Protein AF-A0A9D5D286-F1 (afdb_monomer)

pLDDT: mean 79.53, std 20.29, range [26.75, 98.31]

Mean predicted aligned error: 9.43 Å

InterPro domains:
  IPR019368 Small ribosomal subunit protein mS29 [PF10236] (71-222)
  IPR019368 Small ribosomal subunit protein mS29 [PTHR12810] (35-222)

Nearest PDB structures (foldseek):
  6xyw-assembly1_Bw  TM=7.137E-01  e=2.191E-10  Arabidopsis thaliana
  8apo-assembly1_Bw  TM=8.135E-01  e=1.092E-07  Polytomella magna
  7aor-assembly1_r  TM=7.726E-01  e=5.458E-06  Trypanosoma cruzi strain CL Brener
  6ywy-assembly1_XX  TM=7.607E-01  e=6.473E-05  Neurospora crassa
  9fi8-assembly1_HA  TM=6.123E-01  e=3.843E-03  Toxoplasma gondii

Sequence (223 aa):
MVHFVGRFMDFRLRQMLQRWREKGGGAIGLDGGSLEEWKAMLPEGLPVGMMEFEETQMRQPSLGYAGLKVQKQIVLDGPVSCGKSIALAMLVHWARSEGWLVFYVPKGREWTHGGFFYRNPHNNLWDTPVQAAKILQDFLKFNESPLQQLPCQIFEPIPLGEGAGVGMMKGVDSMAMPEGSTLFDLIQTGISYTHASVGVVVQLRKELSLVKDVPVLFAIDQA

Foldseek 3Di:
DKWKAWDPCDPVVCVVVVVCVVVVVCPPVPVVPPVVLLCLLQVLDAAPCPVVDSVPDDDDDDDDDDDDDDDRTDDDDDDPPSCSLVVLSVVSSVLLVVVAQEQAASAQVVVVDDADWDQDPPPRDIDGLVVLLSSLVSSCSRCVVVQQVAWQPDFPWQAFAQAGVHGDDPPDGTHTDDPRDTLNNLSVCLNVDSRRSRSSSVSSVVRLVVDDPHIYIYTHPPD

Secondary structure (DSSP, 8-state):
------S-HHHHHHHHHHHHHHTTTT-SS-SS--HHHHHHH-TT-PPTTHHHHHHH--PPP----SS----S------STTSSHHHHHHHHHHHHHHTT-EEEEETTGGGGTSSS--EE-TTTS-EE-HHHHHHHHHHHHHHHHHHHTT-B----SPEEP-EETTTEEPTT--EEPPPTT-BHHHHHHHHHH-GGGHHHHHHHHHHHHHH--SS-EEEEETT-

Organism: NCBI:txid325984

Radius of gyration: 18.93 Å; Cα contacts (8 Å, |Δi|>4): 318; chains: 1; bounding box: 40×48×47 Å

Structure (mmCIF, N/CA/C/O backbone):
data_AF-A0A9D5D286-F1
#
_entry.id   AF-A0A9D5D286-F1
#
loop_
_atom_site.group_PDB
_atom_site.id
_atom_site.type_symbol
_atom_site.label_atom_id
_atom_site.label_alt_id
_atom_site.label_comp_id
_atom_site.label_asym_id
_atom_site.label_entity_id
_atom_site.label_seq_id
_atom_site.pdbx_PDB_ins_code
_atom_site.Cartn_x
_atom_site.Cartn_y
_atom_site.Cartn_z
_atom_site.occupancy
_atom_site.B_iso_or_equiv
_atom_site.auth_seq_id
_atom_site.auth_comp_id
_atom_site.auth_asym_id
_atom_site.auth_atom_id
_atom_site.pdbx_PDB_model_num
ATOM 1 N N . MET A 1 1 ? 16.153 0.903 -3.900 1.00 27.48 1 MET A N 1
ATOM 2 C CA . MET A 1 1 ? 16.164 0.356 -2.530 1.00 27.48 1 MET A CA 1
ATOM 3 C C . MET A 1 1 ? 14.785 -0.206 -2.177 1.00 27.48 1 MET A C 1
ATOM 5 O O . MET A 1 1 ? 14.057 0.354 -1.385 1.00 27.48 1 MET A O 1
ATOM 9 N N . VAL A 1 2 ? 14.395 -1.341 -2.760 1.00 26.75 2 VAL A N 1
ATOM 10 C CA . VAL A 1 2 ? 13.062 -1.947 -2.546 1.00 26.75 2 VAL A CA 1
ATOM 11 C C . VAL A 1 2 ? 12.986 -2.673 -1.195 1.00 26.75 2 VAL A C 1
ATOM 13 O O . VAL A 1 2 ? 13.891 -3.440 -0.880 1.00 26.75 2 VAL A O 1
ATOM 16 N N . HIS A 1 3 ? 11.910 -2.490 -0.418 1.00 27.59 3 HIS A N 1
ATOM 17 C CA . HIS A 1 3 ? 11.667 -3.210 0.843 1.00 27.59 3 HIS A CA 1
ATOM 18 C C . HIS A 1 3 ? 10.556 -4.268 0.699 1.00 27.59 3 HIS A C 1
ATOM 20 O O . HIS A 1 3 ? 9.459 -3.952 0.250 1.00 27.59 3 HIS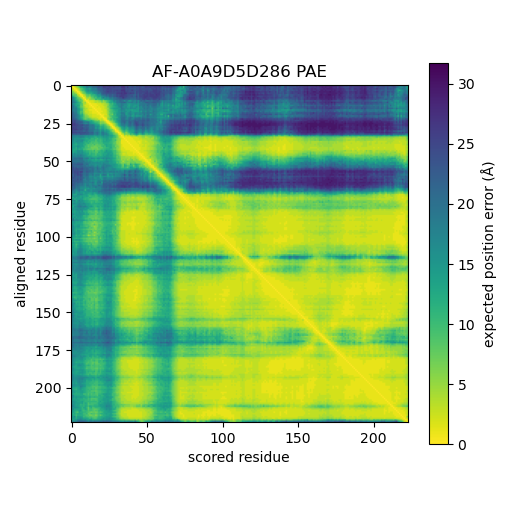 A O 1
ATOM 26 N N . PHE A 1 4 ? 10.818 -5.500 1.152 1.00 39.00 4 PHE A N 1
ATOM 27 C CA . PHE A 1 4 ? 9.841 -6.597 1.256 1.00 39.00 4 PHE A CA 1
ATOM 28 C C . PHE A 1 4 ? 9.561 -6.912 2.735 1.00 39.00 4 PHE A C 1
ATOM 30 O O . PHE A 1 4 ? 10.482 -6.923 3.545 1.00 39.00 4 PHE A O 1
ATOM 37 N N . VAL A 1 5 ? 8.323 -7.219 3.124 1.00 31.62 5 VAL A N 1
ATOM 38 C CA . VAL A 1 5 ? 8.029 -7.815 4.442 1.00 31.62 5 VAL A CA 1
ATOM 39 C C . VAL A 1 5 ? 7.000 -8.926 4.256 1.00 31.62 5 VAL A C 1
ATOM 41 O O . VAL A 1 5 ? 5.837 -8.645 4.006 1.00 31.62 5 VAL A O 1
ATOM 44 N N . GLY A 1 6 ? 7.415 -10.188 4.402 1.00 34.06 6 GLY A N 1
ATOM 45 C CA . GLY A 1 6 ? 6.506 -11.340 4.369 1.00 34.06 6 GLY A CA 1
ATOM 46 C C . GLY A 1 6 ? 7.148 -12.609 4.939 1.00 34.06 6 GLY A C 1
ATOM 47 O O . GLY A 1 6 ? 8.308 -12.913 4.668 1.00 34.06 6 GLY A O 1
ATOM 48 N N . ARG A 1 7 ? 6.422 -13.355 5.784 1.00 38.81 7 ARG A N 1
ATOM 49 C CA . ARG A 1 7 ? 6.948 -14.495 6.573 1.00 38.81 7 ARG A CA 1
ATOM 50 C C . ARG A 1 7 ? 6.846 -15.864 5.860 1.00 38.81 7 ARG A C 1
ATOM 52 O O . ARG A 1 7 ? 7.107 -16.875 6.496 1.00 38.81 7 ARG A O 1
ATOM 59 N N . PHE A 1 8 ? 6.511 -15.905 4.567 1.00 37.69 8 PHE A N 1
ATOM 60 C CA . PHE A 1 8 ? 6.109 -17.137 3.855 1.00 37.69 8 PHE A CA 1
ATOM 61 C C . PHE A 1 8 ? 6.753 -17.341 2.464 1.00 37.69 8 PHE A C 1
ATOM 63 O O . PHE A 1 8 ? 6.266 -18.131 1.660 1.00 37.69 8 PHE A O 1
ATOM 70 N N . MET A 1 9 ? 7.855 -16.649 2.155 1.00 45.81 9 MET A N 1
ATOM 71 C CA . MET A 1 9 ? 8.374 -16.565 0.778 1.00 45.81 9 MET A CA 1
ATOM 72 C C . MET A 1 9 ? 9.152 -17.793 0.265 1.00 45.81 9 MET A C 1
ATOM 74 O O . MET A 1 9 ? 9.258 -17.945 -0.943 1.00 45.81 9 MET A O 1
ATOM 78 N N . ASP A 1 10 ? 9.676 -18.697 1.101 1.00 47.22 10 ASP A N 1
ATOM 79 C CA . ASP A 1 10 ? 10.695 -19.657 0.622 1.00 47.22 10 ASP A CA 1
ATOM 80 C C . ASP A 1 10 ? 10.150 -20.785 -0.277 1.00 47.22 10 ASP A C 1
ATOM 82 O O . ASP A 1 10 ? 10.668 -21.010 -1.368 1.00 47.22 10 ASP A O 1
ATOM 86 N N . PHE A 1 11 ? 9.081 -21.478 0.122 1.00 45.50 11 PHE A N 1
ATOM 87 C CA . PHE A 1 11 ? 8.581 -22.611 -0.666 1.00 45.50 11 PHE A CA 1
ATOM 88 C C . PHE A 1 11 ? 7.936 -22.160 -1.981 1.00 45.50 11 PHE A C 1
ATOM 90 O O . PHE A 1 11 ? 8.223 -22.715 -3.040 1.00 45.50 11 PHE A O 1
ATOM 97 N N . ARG A 1 12 ? 7.100 -21.117 -1.934 1.00 53.06 12 ARG A N 1
ATOM 98 C CA . ARG A 1 12 ? 6.346 -20.673 -3.112 1.00 53.06 12 ARG A CA 1
ATOM 99 C C . ARG A 1 12 ? 7.185 -19.858 -4.096 1.00 53.06 12 ARG A C 1
ATOM 101 O O . ARG A 1 12 ? 6.990 -20.028 -5.290 1.00 53.06 12 ARG A O 1
ATOM 108 N N . LEU A 1 13 ? 8.168 -19.068 -3.642 1.00 52.03 13 LEU A N 1
ATOM 109 C CA . LEU A 1 13 ? 9.100 -18.386 -4.553 1.00 52.03 13 LEU A CA 1
ATOM 110 C C . LEU A 1 13 ? 10.022 -19.394 -5.252 1.00 52.03 13 LEU A C 1
ATOM 112 O O . LEU A 1 13 ? 10.264 -19.278 -6.449 1.00 52.03 13 LEU A O 1
ATOM 116 N N . ARG A 1 14 ? 10.488 -20.434 -4.543 1.00 52.25 14 ARG A N 1
ATOM 117 C CA . ARG A 1 14 ? 11.217 -21.541 -5.182 1.00 52.25 14 ARG A CA 1
ATOM 118 C C . ARG A 1 14 ? 10.346 -22.295 -6.170 1.00 52.25 14 ARG A C 1
ATOM 120 O O . ARG A 1 14 ? 10.818 -22.549 -7.267 1.00 52.25 14 ARG A O 1
ATOM 127 N N . GLN A 1 15 ? 9.090 -22.592 -5.831 1.00 53.41 15 GLN A N 1
ATOM 128 C CA . GLN A 1 15 ? 8.152 -23.178 -6.790 1.00 53.41 15 GLN A CA 1
ATOM 129 C C . GLN A 1 15 ? 7.899 -22.260 -7.987 1.00 53.41 15 GLN A C 1
ATOM 131 O O . GLN A 1 15 ? 7.844 -22.764 -9.097 1.00 53.41 15 GLN A O 1
ATOM 136 N N . MET A 1 16 ? 7.796 -20.941 -7.804 1.00 59.78 16 MET A N 1
ATOM 137 C CA . MET A 1 16 ? 7.683 -19.979 -8.905 1.00 59.78 16 MET A CA 1
ATOM 138 C C . MET A 1 16 ? 8.889 -20.079 -9.838 1.00 59.78 16 MET A C 1
ATOM 140 O O . MET A 1 16 ? 8.728 -20.287 -11.034 1.00 59.78 16 MET A O 1
ATOM 144 N N . LEU A 1 17 ? 10.101 -19.979 -9.291 1.00 52.25 17 LEU A N 1
ATOM 145 C CA . LEU A 1 17 ? 11.351 -19.997 -10.057 1.00 52.25 17 LEU A CA 1
ATOM 146 C C . LEU A 1 17 ? 11.620 -21.360 -10.698 1.00 52.25 17 LEU A C 1
ATOM 148 O O . LEU A 1 17 ? 12.150 -21.436 -11.804 1.00 52.25 17 LEU A O 1
ATOM 152 N N . GLN A 1 18 ? 11.246 -22.436 -10.009 1.00 51.16 18 GLN A N 1
ATOM 153 C CA . GLN A 1 18 ? 11.359 -23.802 -10.495 1.00 51.16 18 GLN A CA 1
ATOM 154 C C . GLN A 1 18 ? 10.326 -24.079 -11.591 1.00 51.16 18 GLN A C 1
ATOM 156 O O . GLN A 1 18 ? 10.719 -24.548 -12.649 1.00 51.16 18 GLN A O 1
ATOM 161 N N . ARG A 1 19 ? 9.057 -23.677 -11.423 1.00 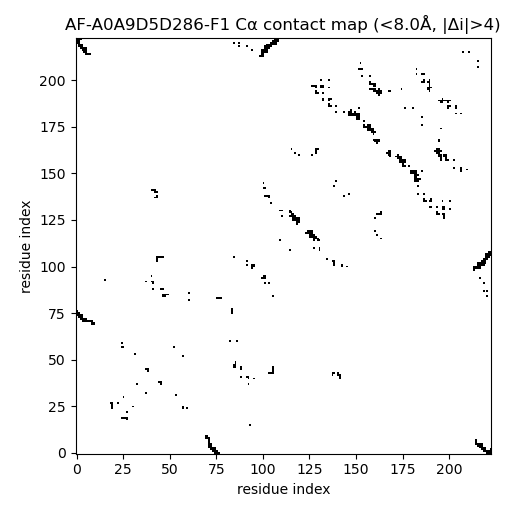53.06 19 ARG A N 1
ATOM 162 C CA . ARG A 1 19 ? 8.031 -23.722 -12.483 1.00 53.06 19 ARG A CA 1
ATOM 163 C C . ARG A 1 19 ? 8.415 -22.842 -13.675 1.00 53.06 19 ARG A C 1
ATOM 165 O O . ARG A 1 19 ? 8.185 -23.230 -14.815 1.00 53.06 19 ARG A O 1
ATOM 172 N N . TRP A 1 20 ? 9.029 -21.685 -13.432 1.00 48.44 20 TRP A N 1
ATOM 173 C CA . TRP A 1 20 ? 9.550 -20.803 -14.479 1.00 48.44 20 TRP A CA 1
ATOM 174 C C . TRP A 1 20 ? 10.706 -21.453 -15.257 1.00 48.44 20 TRP A C 1
ATOM 176 O O . TRP A 1 20 ? 10.737 -21.379 -16.485 1.00 48.44 20 TRP A O 1
ATOM 186 N N . ARG A 1 21 ? 11.605 -22.168 -14.564 1.00 44.56 21 ARG A N 1
ATOM 187 C CA . ARG A 1 21 ? 12.703 -22.947 -15.162 1.00 44.56 21 ARG A CA 1
ATOM 188 C C . ARG A 1 21 ? 12.212 -24.191 -15.916 1.00 44.56 21 ARG A C 1
ATOM 190 O O . ARG A 1 21 ? 12.661 -24.431 -17.031 1.00 44.56 21 ARG A O 1
ATOM 197 N N . GLU A 1 22 ? 11.311 -24.974 -15.325 1.00 45.50 22 GLU A N 1
ATOM 198 C CA . GLU A 1 22 ? 10.778 -26.231 -15.883 1.00 45.50 22 GLU A CA 1
ATOM 199 C C . GLU A 1 22 ? 9.973 -25.996 -17.163 1.00 45.50 22 GLU A C 1
ATOM 201 O O . GLU A 1 22 ? 9.973 -26.832 -18.062 1.00 45.50 22 GLU A O 1
ATOM 206 N N . LYS A 1 23 ? 9.345 -24.825 -17.284 1.00 45.69 23 LYS A N 1
ATOM 207 C CA . LYS A 1 23 ? 8.571 -24.429 -18.461 1.00 45.69 23 LYS A CA 1
ATOM 208 C C . LYS A 1 23 ? 9.371 -23.592 -19.473 1.00 45.69 23 LYS A C 1
ATOM 210 O O . LYS A 1 23 ? 8.795 -22.838 -20.256 1.00 45.69 23 LYS A O 1
ATOM 215 N N . GLY A 1 24 ? 10.704 -23.700 -19.442 1.00 37.28 24 GLY A N 1
ATOM 216 C CA . GLY A 1 24 ? 11.612 -23.108 -20.432 1.00 37.28 24 GLY A CA 1
ATOM 217 C C . GLY A 1 24 ? 11.622 -21.577 -20.472 1.00 37.28 24 GLY A C 1
ATOM 218 O O . GLY A 1 24 ? 11.967 -21.004 -21.500 1.00 37.28 24 GLY A O 1
ATOM 219 N N . GLY A 1 25 ? 11.197 -20.898 -19.400 1.00 46.56 25 GLY A N 1
ATOM 220 C CA . GLY A 1 25 ? 11.020 -19.441 -19.379 1.00 46.56 25 GLY A CA 1
ATOM 221 C C . GLY A 1 25 ? 9.887 -18.914 -20.274 1.00 46.56 25 GLY A C 1
ATOM 222 O O . GLY A 1 25 ? 9.585 -17.728 -20.203 1.00 46.56 25 GLY A O 1
ATOM 223 N N . GLY A 1 26 ? 9.246 -19.778 -21.069 1.00 36.66 26 GLY A N 1
ATOM 224 C CA . GLY A 1 26 ? 8.217 -19.412 -22.042 1.00 36.66 26 GLY A CA 1
ATOM 225 C C . GLY A 1 26 ? 6.787 -19.736 -21.622 1.00 36.66 26 GLY A C 1
ATOM 226 O O . GLY A 1 26 ? 5.872 -19.340 -22.325 1.00 36.66 26 GLY A O 1
ATOM 227 N N . ALA A 1 27 ? 6.557 -20.446 -20.512 1.00 36.25 27 ALA A N 1
ATOM 228 C CA . ALA A 1 27 ? 5.205 -20.925 -20.233 1.00 36.25 27 ALA A CA 1
ATOM 229 C C . ALA A 1 27 ? 4.810 -20.959 -18.754 1.00 36.25 27 ALA A C 1
ATOM 231 O O . ALA A 1 27 ? 4.167 -21.910 -18.334 1.00 36.25 27 ALA A O 1
ATOM 232 N N . ILE A 1 28 ? 5.032 -19.921 -17.936 1.00 42.62 28 ILE A N 1
ATOM 233 C CA . ILE A 1 28 ? 4.260 -19.825 -16.670 1.00 42.62 28 ILE A CA 1
ATOM 234 C C . ILE A 1 28 ? 2.756 -19.563 -16.936 1.00 42.62 28 ILE A C 1
ATOM 236 O O . ILE A 1 28 ? 2.144 -18.834 -16.185 1.00 42.62 28 ILE A O 1
ATOM 240 N N . GLY A 1 29 ? 2.134 -20.067 -18.011 1.00 37.06 29 GLY A N 1
ATOM 241 C CA . GLY A 1 29 ? 0.806 -19.592 -18.426 1.00 37.06 29 GLY A CA 1
ATOM 242 C C . GLY A 1 29 ? 0.763 -18.066 -18.578 1.00 37.06 29 GLY A C 1
ATOM 243 O O . GLY A 1 29 ? -0.274 -17.463 -18.368 1.00 37.06 29 GLY A O 1
ATOM 244 N N . LEU A 1 30 ? 1.921 -17.464 -18.864 1.00 43.88 30 LEU A N 1
ATOM 245 C CA . LEU A 1 30 ? 2.082 -16.079 -19.273 1.00 43.88 30 LEU A CA 1
ATOM 246 C C . LEU A 1 30 ? 2.339 -16.146 -20.777 1.00 43.88 30 LEU A C 1
ATOM 248 O O . LEU A 1 30 ? 3.460 -15.900 -21.225 1.00 43.88 30 LEU A O 1
ATOM 252 N N . ASP A 1 31 ? 1.351 -16.614 -21.538 1.00 43.66 31 ASP A N 1
ATOM 253 C CA . ASP A 1 31 ? 1.359 -16.473 -22.993 1.00 43.66 31 ASP A CA 1
ATOM 254 C C . ASP A 1 31 ? 1.301 -14.975 -23.252 1.00 43.66 31 ASP A C 1
ATOM 256 O O . ASP A 1 31 ? 0.202 -14.442 -23.249 1.00 43.66 31 ASP A O 1
ATOM 260 N N . GLY A 1 32 ? 2.467 -14.310 -23.334 1.00 47.38 32 GLY A N 1
ATOM 261 C CA . GLY A 1 32 ? 2.638 -12.863 -23.520 1.00 47.38 32 GLY A CA 1
ATOM 262 C C . GLY A 1 32 ? 1.361 -12.088 -23.236 1.00 47.38 32 GLY A C 1
ATOM 263 O O . GLY A 1 32 ? 0.676 -11.721 -24.190 1.00 47.38 32 GLY A O 1
ATOM 264 N N . GLY A 1 33 ? 0.994 -11.997 -21.948 1.00 55.41 33 GLY A N 1
ATOM 265 C CA . GLY A 1 33 ? -0.327 -11.526 -21.554 1.00 55.41 33 GLY A CA 1
ATOM 266 C C . GLY A 1 33 ? -0.623 -10.237 -22.293 1.00 55.41 33 GLY A C 1
ATOM 267 O O . GLY A 1 33 ? 0.260 -9.385 -22.401 1.00 55.41 33 GLY A O 1
ATOM 268 N N . SER A 1 34 ? -1.806 -10.133 -22.897 1.00 73.94 34 SER A N 1
ATOM 269 C CA . SER A 1 34 ? -2.140 -8.934 -23.667 1.00 73.94 34 SER A CA 1
ATOM 270 C C . SER A 1 34 ? -1.879 -7.696 -22.804 1.00 73.94 34 SER A C 1
ATOM 272 O O . SER A 1 34 ? -2.032 -7.754 -21.584 1.00 73.94 34 SER A O 1
ATOM 274 N N . LEU A 1 35 ? -1.525 -6.560 -23.402 1.00 79.06 35 LEU A N 1
ATOM 275 C CA . LEU A 1 35 ? -1.324 -5.317 -22.648 1.00 79.06 35 LEU A CA 1
ATOM 276 C C . LEU A 1 35 ? -2.499 -5.015 -21.687 1.00 79.06 35 LEU A C 1
ATOM 278 O O . LEU A 1 35 ? -2.315 -4.430 -20.621 1.00 79.06 35 LEU A O 1
ATOM 282 N N . GLU A 1 36 ? -3.708 -5.453 -22.043 1.00 84.75 36 GLU A N 1
ATOM 283 C CA . GLU A 1 36 ? -4.905 -5.371 -21.206 1.00 84.75 36 GLU A CA 1
ATOM 284 C C . GLU A 1 36 ? -4.860 -6.287 -19.975 1.00 84.75 36 GLU A C 1
ATOM 286 O O . GLU A 1 36 ? -5.243 -5.859 -18.887 1.00 84.75 36 GLU A O 1
ATOM 291 N N . GLU A 1 37 ? -4.330 -7.504 -20.098 1.00 86.50 37 GLU A N 1
ATOM 292 C CA . GLU A 1 37 ? -4.067 -8.388 -18.957 1.00 86.50 37 GLU A CA 1
ATOM 293 C C . GLU A 1 37 ? -3.061 -7.750 -18.000 1.00 86.50 37 GLU A C 1
ATOM 295 O O . GLU A 1 37 ? -3.300 -7.689 -16.797 1.00 86.50 37 GLU A O 1
ATOM 300 N N . TRP A 1 38 ? -1.972 -7.187 -18.521 1.00 86.94 38 TRP A N 1
ATOM 301 C CA . TRP A 1 38 ? -0.985 -6.511 -17.684 1.00 86.94 38 TRP A CA 1
ATOM 302 C C . TRP A 1 38 ? -1.544 -5.280 -16.982 1.00 86.94 38 TRP A C 1
ATOM 304 O O . TRP A 1 38 ? -1.269 -5.080 -15.801 1.00 86.94 38 TRP A O 1
ATOM 314 N N . LYS A 1 39 ? -2.363 -4.474 -17.664 1.00 90.31 39 LYS A N 1
ATOM 315 C CA . LYS A 1 39 ? -3.071 -3.349 -17.035 1.00 90.31 39 LYS A CA 1
ATOM 316 C C . LYS A 1 39 ? -4.044 -3.820 -15.955 1.00 90.31 39 LYS A C 1
ATOM 318 O O . LYS A 1 39 ? -4.138 -3.168 -14.919 1.00 90.31 39 LYS A O 1
ATOM 323 N N . ALA A 1 40 ? -4.733 -4.941 -16.168 1.00 91.06 40 ALA A N 1
ATOM 324 C CA . ALA A 1 40 ? -5.621 -5.531 -15.169 1.00 91.06 40 ALA A CA 1
ATOM 325 C C . ALA A 1 40 ? -4.843 -6.083 -13.963 1.00 91.06 40 ALA A C 1
ATOM 327 O O . ALA A 1 40 ? -5.280 -5.949 -12.821 1.00 91.06 40 ALA A O 1
ATOM 328 N N . MET A 1 41 ? -3.666 -6.659 -14.207 1.00 91.81 41 MET A N 1
ATOM 329 C CA . MET A 1 41 ? -2.804 -7.242 -13.182 1.00 91.81 41 MET A CA 1
ATOM 330 C C . MET A 1 41 ? -1.910 -6.224 -12.482 1.00 91.81 41 MET A C 1
ATOM 332 O O . MET A 1 41 ? -1.366 -6.561 -11.435 1.00 91.81 41 MET A O 1
ATOM 336 N N . LEU A 1 42 ? -1.742 -5.011 -13.017 1.00 93.31 42 LEU A N 1
ATOM 337 C CA . LEU A 1 42 ? -0.928 -3.910 -12.477 1.00 93.31 42 LEU A CA 1
ATOM 338 C C . LEU A 1 42 ? -1.636 -2.544 -12.647 1.00 93.31 42 LEU A C 1
ATOM 340 O O . LEU A 1 42 ? -1.086 -1.624 -13.265 1.00 93.31 42 LEU A O 1
ATOM 344 N N . PRO A 1 43 ? -2.854 -2.368 -12.103 1.00 94.81 43 PRO A N 1
ATOM 345 C CA . PRO A 1 43 ? -3.652 -1.153 -12.295 1.00 94.81 43 PRO A CA 1
ATOM 346 C C . PRO A 1 43 ? -3.062 0.092 -11.594 1.00 94.81 43 PRO A C 1
ATOM 348 O O . PRO A 1 43 ? -3.506 1.225 -11.812 1.00 94.81 43 PRO A O 1
ATOM 351 N N . GLU A 1 44 ? -2.045 -0.082 -10.748 1.00 93.38 44 GLU A N 1
ATOM 352 C CA . GLU A 1 44 ? -1.265 0.998 -10.127 1.00 93.38 44 GLU A CA 1
ATOM 353 C C . GLU A 1 44 ? -0.297 1.666 -11.116 1.00 93.38 44 GLU A C 1
ATOM 355 O O . GLU A 1 44 ? 0.118 2.809 -10.908 1.00 93.38 44 GLU A O 1
ATOM 360 N N . GLY A 1 45 ? 0.046 0.965 -12.200 1.00 91.25 45 GLY A N 1
ATOM 361 C CA . GLY A 1 45 ? 0.927 1.440 -13.258 1.00 91.25 45 GLY A CA 1
ATOM 362 C C . GLY A 1 45 ? 1.948 0.391 -13.691 1.00 91.25 45 GLY A C 1
ATOM 363 O O . GLY A 1 45 ? 2.485 -0.361 -12.880 1.00 91.25 45 GLY A O 1
ATOM 364 N N . LEU A 1 46 ? 2.251 0.393 -14.989 1.00 88.19 46 LEU A N 1
ATOM 365 C CA . LEU A 1 46 ? 3.260 -0.478 -15.584 1.00 88.19 46 LEU A CA 1
ATOM 366 C C . LEU A 1 46 ? 4.681 0.070 -15.342 1.00 88.19 46 LEU A C 1
ATOM 368 O O . LEU A 1 46 ? 4.872 1.294 -15.325 1.00 88.19 46 LEU A O 1
ATOM 372 N N . PRO A 1 47 ? 5.697 -0.800 -15.186 1.00 85.50 47 PRO A N 1
ATOM 373 C CA . PRO A 1 47 ? 7.088 -0.373 -15.137 1.00 85.50 47 PRO A CA 1
ATOM 374 C C . PRO A 1 47 ? 7.529 0.298 -16.445 1.00 85.50 47 PRO A C 1
ATOM 376 O O . PRO A 1 47 ? 7.087 -0.038 -17.545 1.00 85.50 47 PRO A O 1
ATOM 379 N N . VAL A 1 48 ? 8.468 1.236 -16.321 1.00 78.38 48 VAL A N 1
ATOM 380 C CA . VAL A 1 48 ? 9.128 1.859 -17.476 1.00 78.38 48 VAL A CA 1
ATOM 381 C C . VAL A 1 48 ? 9.869 0.779 -18.276 1.00 78.38 48 VAL A C 1
ATOM 383 O O . VAL A 1 48 ? 10.575 -0.041 -17.689 1.00 78.38 48 VAL A O 1
ATOM 386 N N . GLY A 1 49 ? 9.702 0.776 -19.602 1.00 75.19 49 GLY A N 1
ATOM 387 C CA . GLY A 1 49 ? 10.308 -0.211 -20.507 1.00 75.19 49 GLY A CA 1
ATOM 388 C C . GLY A 1 49 ? 9.476 -1.479 -20.728 1.00 75.19 49 GLY A C 1
ATOM 389 O O . GLY A 1 49 ? 9.919 -2.382 -21.427 1.00 75.19 49 GLY A O 1
ATOM 390 N N . MET A 1 50 ? 8.265 -1.570 -20.168 1.00 76.00 50 MET A N 1
ATOM 391 C CA . MET A 1 50 ? 7.398 -2.734 -20.377 1.00 76.00 50 MET A CA 1
ATOM 392 C C . MET A 1 50 ? 6.945 -2.907 -21.828 1.00 76.00 50 MET A C 1
ATOM 394 O O . MET A 1 50 ? 6.960 -4.020 -22.337 1.00 76.00 50 MET A O 1
ATOM 398 N N . MET A 1 51 ? 6.611 -1.799 -22.494 1.00 68.50 51 MET A N 1
ATOM 399 C CA . MET A 1 51 ? 6.249 -1.795 -23.916 1.00 68.50 51 MET A CA 1
ATOM 400 C C . MET A 1 51 ? 7.408 -2.318 -24.780 1.00 68.50 51 MET A C 1
ATOM 402 O O . MET A 1 51 ? 7.219 -3.179 -25.628 1.00 68.50 51 MET A O 1
ATOM 406 N N . GLU A 1 52 ? 8.632 -1.856 -24.503 1.00 67.19 52 GLU A N 1
ATOM 407 C CA . GLU A 1 52 ? 9.853 -2.294 -25.197 1.00 67.19 52 GLU A CA 1
ATOM 408 C C . GLU A 1 52 ? 10.161 -3.778 -24.912 1.00 67.19 52 GLU A C 1
ATOM 410 O O . GLU A 1 52 ? 10.669 -4.508 -25.764 1.00 67.19 52 GLU A O 1
ATOM 415 N N . PHE A 1 53 ? 9.839 -4.254 -23.707 1.00 63.03 53 PHE A N 1
ATOM 416 C CA . PHE A 1 53 ? 10.043 -5.643 -23.305 1.00 63.03 53 PHE A CA 1
ATOM 417 C C . PHE A 1 53 ? 9.053 -6.613 -23.966 1.00 63.03 53 PHE A C 1
ATOM 419 O O . PHE A 1 53 ? 9.473 -7.700 -24.366 1.00 63.03 53 PHE A O 1
ATOM 426 N N . GLU A 1 54 ? 7.780 -6.229 -24.126 1.00 58.69 54 GLU A N 1
ATOM 427 C CA . GLU A 1 54 ? 6.795 -7.015 -24.888 1.00 58.69 54 GLU A CA 1
ATOM 428 C C . GLU A 1 54 ? 7.257 -7.232 -26.336 1.00 58.69 54 GLU A C 1
ATOM 430 O O . GLU A 1 54 ? 7.176 -8.349 -26.849 1.00 58.69 54 GLU A O 1
ATOM 435 N N . GLU A 1 55 ? 7.832 -6.202 -26.965 1.00 53.84 55 GLU A N 1
ATOM 436 C CA . GLU A 1 55 ? 8.342 -6.278 -28.339 1.00 53.84 55 GLU A CA 1
ATOM 437 C C . GLU A 1 55 ? 9.577 -7.189 -28.489 1.00 53.84 55 GLU A C 1
ATOM 439 O O . GLU A 1 55 ? 9.801 -7.753 -29.561 1.00 53.84 55 GLU A O 1
ATOM 444 N N . THR A 1 56 ? 10.378 -7.383 -27.432 1.00 48.94 56 THR A N 1
ATOM 445 C CA . THR A 1 56 ? 11.710 -8.015 -27.553 1.00 48.94 56 THR A CA 1
ATOM 446 C C . THR A 1 56 ? 11.751 -9.521 -27.214 1.00 48.94 56 THR A C 1
ATOM 448 O O . THR A 1 56 ? 12.810 -10.136 -27.323 1.00 48.94 56 THR A O 1
ATOM 451 N N . GLN A 1 57 ? 10.623 -10.162 -26.874 1.00 51.81 57 GLN A N 1
ATOM 452 C CA . GLN A 1 57 ? 10.554 -11.510 -26.270 1.00 51.81 57 GLN A CA 1
ATOM 453 C C . GLN A 1 57 ? 11.346 -11.650 -24.949 1.00 51.81 57 GLN A C 1
ATOM 455 O O . GLN A 1 57 ? 12.444 -11.132 -24.756 1.00 51.81 57 GLN A O 1
ATOM 460 N N . MET A 1 58 ? 10.769 -12.416 -24.018 1.00 48.75 58 MET A N 1
ATOM 461 C CA . MET A 1 58 ? 11.257 -12.670 -22.656 1.00 48.75 58 MET A CA 1
ATOM 462 C C . MET A 1 58 ? 12.740 -13.097 -22.598 1.00 48.75 58 MET A C 1
ATOM 464 O O . MET A 1 58 ? 13.063 -14.287 -22.648 1.00 48.75 58 MET A O 1
ATOM 468 N N . ARG A 1 59 ? 13.675 -12.155 -22.419 1.00 43.19 59 ARG A N 1
ATOM 469 C CA . ARG A 1 59 ? 15.052 -12.492 -22.026 1.00 43.19 59 ARG A CA 1
ATOM 470 C C . ARG A 1 59 ? 15.114 -12.732 -20.523 1.00 43.19 59 ARG A C 1
ATOM 472 O O . ARG A 1 59 ? 14.744 -11.879 -19.723 1.00 43.19 59 ARG A O 1
ATOM 479 N N . GLN A 1 60 ? 15.602 -13.916 -20.163 1.00 41.72 60 GLN A N 1
ATOM 480 C CA . GLN A 1 60 ? 15.739 -14.392 -18.790 1.00 41.72 60 GLN A CA 1
ATOM 481 C C . GLN A 1 60 ? 16.590 -13.428 -17.941 1.00 41.72 60 GLN A C 1
ATOM 483 O O . GLN A 1 60 ? 17.768 -13.236 -18.255 1.00 41.72 60 GLN A O 1
ATOM 488 N N . PRO A 1 61 ? 16.071 -12.873 -16.832 1.00 41.81 61 PRO A N 1
ATOM 489 C CA . PRO A 1 61 ? 16.930 -12.295 -15.812 1.00 41.81 61 PRO A CA 1
ATOM 490 C C . PRO A 1 61 ? 17.719 -13.418 -15.124 1.00 41.81 61 PRO A C 1
ATOM 492 O O . PRO A 1 61 ? 17.152 -14.359 -14.564 1.00 41.81 61 PRO A O 1
ATOM 495 N N . SER A 1 62 ? 19.048 -13.333 -15.163 1.00 39.12 62 SER A N 1
ATOM 496 C CA . SER A 1 62 ? 19.933 -14.285 -14.494 1.00 39.12 62 SER A CA 1
ATOM 497 C C . SER A 1 62 ? 19.962 -14.017 -12.986 1.00 39.12 62 SER A C 1
ATOM 499 O O . SER A 1 62 ? 20.864 -13.341 -12.489 1.00 39.12 62 SER A O 1
ATOM 501 N N . LEU A 1 63 ? 18.987 -14.536 -12.233 1.00 45.91 63 LEU A N 1
ATOM 502 C CA . LEU A 1 63 ? 19.134 -14.634 -10.779 1.00 45.91 63 LEU A CA 1
ATOM 503 C C . LEU A 1 63 ? 20.049 -15.823 -10.448 1.00 45.91 63 LEU A C 1
ATOM 505 O O . LEU A 1 63 ? 19.687 -16.987 -10.628 1.00 45.91 63 LEU A O 1
ATOM 509 N N . GLY A 1 64 ? 21.261 -15.524 -9.979 1.00 36.84 64 GLY A N 1
ATOM 510 C CA . GLY A 1 64 ? 22.192 -16.520 -9.454 1.00 36.84 64 GLY A CA 1
ATOM 511 C C . GLY A 1 64 ? 21.719 -17.040 -8.097 1.00 36.84 64 GLY A C 1
ATOM 512 O O . GLY A 1 64 ? 21.658 -16.286 -7.130 1.00 36.84 64 GLY A O 1
ATOM 513 N N . TYR A 1 65 ? 21.395 -18.332 -8.014 1.00 45.47 65 TYR A N 1
ATOM 514 C CA . TYR A 1 65 ? 20.909 -18.982 -6.792 1.00 45.47 65 TYR A CA 1
ATOM 515 C C . TYR A 1 65 ? 21.930 -19.984 -6.252 1.00 45.47 65 TYR A C 1
ATOM 517 O O . TYR A 1 65 ? 21.874 -21.170 -6.568 1.00 45.47 65 TYR A O 1
ATOM 525 N N . ALA A 1 66 ? 22.845 -19.520 -5.403 1.00 34.03 66 ALA A N 1
ATOM 526 C CA . ALA A 1 66 ? 23.658 -20.392 -4.561 1.00 34.03 66 ALA A CA 1
ATOM 527 C C . ALA A 1 66 ? 23.180 -20.268 -3.104 1.00 34.03 66 ALA A C 1
ATOM 529 O O . ALA A 1 66 ? 23.305 -19.206 -2.505 1.00 34.03 66 ALA A O 1
ATOM 530 N N . GLY A 1 67 ? 22.606 -21.343 -2.546 1.00 41.75 67 GLY A N 1
ATOM 531 C CA . GLY A 1 67 ? 22.354 -21.480 -1.101 1.00 41.75 67 GLY A CA 1
ATOM 532 C C . GLY A 1 67 ? 21.281 -20.554 -0.510 1.00 41.75 67 GLY A C 1
ATOM 533 O O . GLY A 1 67 ? 21.578 -19.705 0.327 1.00 41.75 67 GLY A O 1
ATOM 534 N N . LEU A 1 68 ? 20.017 -20.724 -0.906 1.00 48.31 68 LEU A N 1
ATOM 535 C CA . LEU A 1 68 ? 18.909 -19.913 -0.389 1.00 48.31 68 LEU A CA 1
ATOM 536 C C . LEU A 1 68 ? 18.651 -20.183 1.107 1.00 48.31 68 LEU A C 1
ATOM 538 O O . LEU A 1 68 ? 18.079 -21.210 1.481 1.00 48.31 68 LEU A O 1
ATOM 542 N N . LYS A 1 69 ? 19.051 -19.230 1.954 1.00 50.59 69 LYS A N 1
ATOM 543 C CA . LYS A 1 69 ? 18.492 -19.025 3.298 1.00 50.59 69 LYS A CA 1
ATOM 544 C C . LYS A 1 69 ? 17.139 -18.322 3.163 1.00 50.59 69 LYS A C 1
ATOM 546 O O . LYS A 1 69 ? 16.984 -17.468 2.295 1.00 50.59 69 LYS A O 1
ATOM 551 N N . VAL A 1 70 ? 16.188 -18.635 4.045 1.00 56.44 70 VAL A N 1
ATOM 552 C CA . VAL A 1 70 ? 14.886 -17.949 4.114 1.00 56.44 70 VAL A CA 1
ATOM 553 C C . VAL A 1 70 ? 15.118 -16.453 4.349 1.00 56.44 70 VAL A C 1
ATOM 555 O O . VAL A 1 70 ? 15.448 -16.037 5.460 1.00 56.44 70 VAL A O 1
ATOM 558 N N . GLN A 1 71 ? 14.951 -15.639 3.309 1.00 59.94 71 GLN A N 1
ATOM 559 C CA . GLN A 1 71 ? 15.034 -14.185 3.400 1.00 59.94 71 GLN A CA 1
ATOM 560 C C . GLN A 1 71 ? 13.628 -13.591 3.335 1.00 59.94 71 GLN A C 1
ATOM 562 O O . GLN A 1 71 ? 12.888 -13.798 2.380 1.00 59.94 71 GLN A O 1
ATOM 567 N N . LYS A 1 72 ? 13.260 -12.845 4.381 1.00 72.94 72 LYS A N 1
ATOM 568 C CA . LYS A 1 72 ? 11.986 -12.104 4.466 1.00 72.94 72 LYS A CA 1
ATOM 569 C C . LYS A 1 72 ? 12.027 -10.777 3.693 1.00 72.94 72 LYS A C 1
ATOM 571 O O . LYS A 1 72 ? 11.003 -10.111 3.588 1.00 72.94 72 LYS A O 1
ATOM 576 N N . GLN A 1 73 ? 13.220 -10.391 3.238 1.00 75.94 73 GLN A N 1
ATOM 577 C CA . GLN A 1 73 ? 13.576 -9.114 2.630 1.00 75.94 73 GLN A CA 1
ATOM 578 C C . GLN A 1 73 ? 14.541 -9.367 1.473 1.00 75.94 73 GLN A C 1
ATOM 580 O O . GLN A 1 73 ? 15.540 -10.054 1.672 1.00 75.94 73 GLN A O 1
ATOM 585 N N . ILE A 1 74 ? 14.246 -8.821 0.293 1.00 82.06 74 ILE A N 1
ATOM 586 C CA . ILE A 1 74 ? 15.080 -8.947 -0.907 1.00 82.06 74 ILE A CA 1
ATOM 587 C C . ILE A 1 74 ? 15.246 -7.558 -1.518 1.00 82.06 74 ILE A C 1
ATOM 589 O O . ILE A 1 74 ? 14.280 -6.810 -1.622 1.00 82.06 74 ILE A O 1
ATOM 593 N N . VAL A 1 75 ? 16.462 -7.227 -1.943 1.00 81.94 75 VAL A N 1
ATOM 594 C CA . VAL A 1 75 ? 16.742 -6.018 -2.723 1.00 81.94 75 VAL A CA 1
ATOM 595 C C . VAL A 1 75 ? 17.183 -6.457 -4.113 1.00 81.94 75 VAL A C 1
ATOM 597 O O . VAL A 1 75 ? 18.133 -7.226 -4.244 1.00 81.94 75 VAL A O 1
ATOM 600 N N . LEU A 1 76 ? 16.480 -5.985 -5.143 1.00 80.94 76 LEU A N 1
ATOM 601 C CA . LEU A 1 76 ? 16.880 -6.174 -6.536 1.00 80.94 76 LEU A CA 1
ATOM 602 C C . LEU A 1 76 ? 17.787 -5.011 -6.942 1.00 80.94 76 LEU A C 1
ATOM 604 O O . LEU A 1 76 ? 17.332 -3.868 -6.991 1.00 80.94 76 LEU A O 1
ATOM 608 N N . ASP A 1 77 ? 19.054 -5.302 -7.226 1.00 81.06 77 ASP A N 1
ATOM 609 C CA . ASP A 1 77 ? 20.049 -4.318 -7.655 1.00 81.06 77 ASP A CA 1
ATOM 610 C C . ASP A 1 77 ? 20.806 -4.795 -8.906 1.00 81.06 77 ASP A C 1
ATOM 612 O O . ASP A 1 77 ? 20.787 -5.976 -9.257 1.00 81.06 77 ASP A O 1
ATOM 616 N N . GLY A 1 78 ? 21.417 -3.857 -9.622 1.00 82.75 78 GLY A N 1
ATOM 617 C CA . GLY A 1 78 ? 22.135 -4.090 -10.869 1.00 82.75 78 GLY A CA 1
ATOM 618 C C . GLY A 1 78 ? 22.205 -2.833 -11.741 1.00 82.75 78 GLY A C 1
ATOM 619 O O . GLY A 1 78 ? 21.607 -1.808 -11.397 1.00 82.75 78 GLY A O 1
ATOM 620 N N . PRO A 1 79 ? 22.880 -2.903 -12.902 1.00 84.12 79 PRO A N 1
ATOM 621 C CA . PRO A 1 79 ? 23.050 -1.768 -13.808 1.00 84.12 79 PRO A CA 1
ATOM 622 C C . PRO A 1 79 ? 21.734 -1.085 -14.200 1.00 84.12 79 PRO A C 1
ATOM 624 O O . PRO A 1 79 ? 20.651 -1.679 -14.163 1.00 84.12 79 PRO A O 1
ATOM 627 N N . VAL A 1 80 ? 21.808 0.184 -14.596 1.00 82.94 80 VAL A N 1
ATOM 628 C CA . VAL A 1 80 ? 20.650 0.895 -15.158 1.00 82.94 80 VAL A CA 1
ATOM 629 C C . VAL A 1 80 ? 20.125 0.119 -16.375 1.00 82.94 80 VAL A C 1
ATOM 631 O O . VAL A 1 80 ? 20.902 -0.452 -17.134 1.00 82.94 80 VAL A O 1
ATOM 634 N N . SER A 1 81 ? 18.799 0.041 -16.509 1.00 80.44 81 SER A N 1
ATOM 635 C CA . SER A 1 81 ? 18.110 -0.657 -17.608 1.00 80.44 81 SER A CA 1
ATOM 636 C C . SER A 1 81 ? 18.333 -2.176 -17.710 1.00 80.44 81 SER A C 1
ATOM 638 O O . SER A 1 81 ? 18.008 -2.769 -18.731 1.00 80.44 81 SER A O 1
ATOM 640 N N . CYS A 1 82 ? 18.798 -2.857 -16.653 1.00 79.50 82 CYS A N 1
ATOM 641 C CA . CYS A 1 82 ? 18.918 -4.326 -16.653 1.00 79.50 82 CYS A CA 1
ATOM 642 C C . CYS A 1 82 ? 17.603 -5.098 -16.389 1.00 79.50 82 CYS A C 1
ATOM 644 O O . CYS A 1 82 ? 17.640 -6.307 -16.180 1.00 79.50 82 CYS A O 1
ATOM 646 N N . GLY A 1 83 ? 16.447 -4.421 -16.356 1.00 81.94 83 GLY A N 1
ATOM 647 C CA . GLY A 1 83 ? 15.135 -5.069 -16.197 1.00 81.94 83 GLY A CA 1
ATOM 648 C C . GLY A 1 83 ? 14.647 -5.286 -14.756 1.00 81.94 83 GLY A C 1
ATOM 649 O O . GLY A 1 83 ? 13.722 -6.063 -14.546 1.00 81.94 83 GLY A O 1
ATOM 650 N N . LYS A 1 84 ? 15.210 -4.598 -13.749 1.00 84.69 84 LYS A N 1
ATOM 651 C CA . LYS A 1 84 ? 14.789 -4.728 -12.331 1.00 84.69 84 LYS A CA 1
ATOM 652 C C . LYS A 1 84 ? 13.294 -4.465 -12.114 1.00 84.69 84 LYS A C 1
ATOM 654 O O . LYS A 1 84 ? 12.623 -5.256 -11.459 1.00 84.69 84 LYS A O 1
ATOM 659 N N . SER A 1 85 ? 12.785 -3.375 -12.686 1.00 87.19 85 SER A N 1
ATOM 660 C CA . SER A 1 85 ? 11.378 -2.975 -12.588 1.00 87.19 85 SER A CA 1
ATOM 661 C C . SER A 1 85 ? 10.446 -4.012 -13.214 1.00 87.19 85 SER A C 1
ATOM 663 O O . SER A 1 85 ? 9.424 -4.358 -12.629 1.00 87.19 85 SER A O 1
ATOM 665 N N . ILE A 1 86 ? 10.846 -4.570 -14.361 1.00 86.00 86 ILE A N 1
ATOM 666 C CA . ILE A 1 86 ? 10.117 -5.642 -15.049 1.00 86.00 86 ILE A CA 1
ATOM 667 C C . ILE A 1 86 ? 10.126 -6.916 -14.199 1.00 86.00 86 ILE A C 1
ATOM 669 O O . ILE A 1 86 ? 9.076 -7.507 -13.977 1.00 86.00 86 ILE A O 1
ATOM 673 N N . ALA A 1 87 ? 11.276 -7.308 -13.641 1.00 83.75 87 ALA A N 1
ATOM 674 C CA . ALA A 1 87 ? 11.369 -8.475 -12.763 1.00 83.75 87 ALA A CA 1
ATOM 675 C C . ALA A 1 87 ? 10.479 -8.341 -11.513 1.00 83.75 87 ALA A C 1
ATOM 677 O O . ALA A 1 87 ? 9.828 -9.306 -11.110 1.00 83.75 87 ALA A O 1
ATOM 678 N N . LEU A 1 88 ? 10.409 -7.144 -10.916 1.00 87.88 88 LEU A N 1
ATOM 679 C CA . LEU A 1 88 ? 9.509 -6.875 -9.796 1.00 87.88 88 LEU A CA 1
ATOM 680 C C . LEU A 1 88 ? 8.033 -6.941 -10.221 1.00 87.88 88 LEU A C 1
ATOM 682 O O . LEU A 1 88 ? 7.230 -7.542 -9.513 1.00 87.88 88 LEU A O 1
ATOM 686 N N . ALA A 1 89 ? 7.680 -6.377 -11.378 1.00 89.88 89 ALA A N 1
ATOM 687 C CA . ALA A 1 89 ? 6.324 -6.430 -11.922 1.00 89.88 89 ALA A CA 1
ATOM 688 C C . ALA A 1 89 ? 5.879 -7.866 -12.250 1.00 89.88 89 ALA A C 1
ATOM 690 O O . ALA A 1 89 ? 4.761 -8.253 -11.921 1.00 89.88 89 ALA A O 1
ATOM 691 N N . MET A 1 90 ? 6.771 -8.693 -12.806 1.00 85.94 90 MET A N 1
ATOM 692 C CA . MET A 1 90 ? 6.521 -10.123 -13.021 1.00 85.94 90 MET A CA 1
ATOM 693 C C . MET A 1 90 ? 6.262 -10.865 -11.703 1.00 85.94 90 MET A C 1
ATOM 695 O O . MET A 1 90 ? 5.371 -11.710 -11.631 1.00 85.94 90 MET A O 1
ATOM 699 N N . LEU A 1 91 ? 7.014 -10.543 -10.645 1.00 86.75 91 LEU A N 1
ATOM 700 C CA . LEU A 1 91 ? 6.800 -11.128 -9.321 1.00 86.75 91 LEU A CA 1
ATOM 701 C C . LEU A 1 91 ? 5.444 -10.718 -8.731 1.00 86.75 91 LEU A C 1
ATOM 703 O O . LEU A 1 91 ? 4.747 -11.556 -8.162 1.00 86.75 91 LEU A O 1
ATOM 707 N N . VAL A 1 92 ? 5.072 -9.443 -8.873 1.00 92.81 92 VAL A N 1
ATOM 708 C CA . VAL A 1 92 ? 3.765 -8.920 -8.446 1.00 92.81 92 VAL A CA 1
ATOM 709 C C . VAL A 1 92 ? 2.643 -9.627 -9.189 1.00 92.81 92 VAL A C 1
ATOM 711 O O . VAL A 1 92 ? 1.724 -10.127 -8.544 1.00 92.81 92 VAL A O 1
ATOM 714 N N . HIS A 1 93 ? 2.752 -9.736 -10.514 1.00 90.56 93 HIS A N 1
ATOM 715 C CA . HIS A 1 93 ? 1.798 -10.467 -11.338 1.00 90.56 93 HIS A CA 1
ATOM 716 C C . HIS A 1 93 ? 1.619 -11.899 -10.831 1.00 90.56 93 HIS A C 1
ATOM 718 O O . HIS A 1 93 ? 0.503 -12.323 -10.551 1.00 90.56 93 HIS A O 1
ATOM 724 N N . TRP A 1 94 ? 2.712 -12.647 -10.659 1.00 87.31 94 TRP A N 1
ATOM 725 C CA . TRP A 1 94 ? 2.634 -14.020 -10.160 1.00 87.31 94 TRP A CA 1
ATOM 726 C C . TRP A 1 94 ? 1.998 -14.107 -8.762 1.00 87.31 94 TRP A C 1
ATOM 728 O O . TRP A 1 94 ? 1.129 -14.947 -8.539 1.00 87.31 94 TRP A O 1
ATOM 738 N N . ALA A 1 95 ? 2.383 -13.231 -7.827 1.00 89.25 95 ALA A N 1
ATOM 739 C CA . ALA A 1 95 ? 1.829 -13.232 -6.471 1.00 89.25 95 ALA A CA 1
ATOM 740 C C . ALA A 1 95 ? 0.313 -12.975 -6.477 1.00 89.25 95 ALA A C 1
ATOM 742 O O . ALA A 1 95 ? -0.436 -13.618 -5.741 1.00 89.25 95 ALA A O 1
ATOM 743 N N . ARG A 1 96 ? -0.144 -12.081 -7.358 1.00 94.00 96 ARG A N 1
ATOM 744 C CA . ARG A 1 96 ? -1.561 -11.798 -7.601 1.00 94.00 96 ARG A CA 1
ATOM 745 C C . ARG A 1 96 ? -2.307 -13.007 -8.158 1.00 94.00 96 ARG A C 1
ATOM 747 O O . ARG A 1 96 ? -3.366 -13.345 -7.640 1.00 94.00 96 ARG A O 1
ATOM 754 N N . SER A 1 97 ? -1.727 -13.709 -9.133 1.00 89.12 97 SER A N 1
ATOM 755 C CA . SER A 1 97 ? -2.293 -14.955 -9.675 1.00 89.12 97 SER A CA 1
ATOM 756 C C . SER A 1 97 ? -2.406 -16.070 -8.624 1.00 89.12 97 SER A C 1
ATOM 758 O O . SER A 1 97 ? -3.260 -16.942 -8.737 1.00 89.12 97 SER A O 1
ATOM 760 N N . GLU A 1 98 ? -1.571 -16.038 -7.583 1.00 88.94 98 GLU A N 1
ATOM 761 C CA . GLU A 1 98 ? -1.622 -16.960 -6.438 1.00 88.94 98 GLU A CA 1
ATOM 762 C C . GLU A 1 98 ? -2.558 -16.484 -5.309 1.00 88.94 98 GLU A C 1
ATOM 764 O O . GLU A 1 98 ? -2.617 -17.120 -4.252 1.00 88.94 98 GLU A O 1
ATOM 769 N N . GLY A 1 99 ? -3.267 -15.365 -5.501 1.00 91.56 99 GLY A N 1
ATOM 770 C CA . GLY A 1 99 ? -4.225 -14.813 -4.543 1.00 91.56 99 GLY A CA 1
ATOM 771 C C . GLY A 1 99 ? -3.592 -14.108 -3.341 1.00 91.56 99 GLY A C 1
ATOM 772 O O . GLY A 1 99 ? -4.211 -14.048 -2.282 1.00 91.56 99 GLY A O 1
ATOM 773 N N . TRP A 1 100 ? -2.354 -13.616 -3.454 1.00 94.62 100 TRP A N 1
ATOM 774 C CA . TRP A 1 100 ? -1.702 -12.872 -2.370 1.00 94.62 100 TRP A CA 1
ATOM 775 C C . TRP A 1 100 ? -2.263 -11.451 -2.272 1.00 94.62 100 TRP A C 1
ATOM 777 O O . TRP A 1 100 ? -2.619 -10.847 -3.283 1.00 94.62 100 TRP A O 1
ATOM 787 N N . LEU A 1 101 ? -2.237 -10.871 -1.068 1.00 95.56 101 LEU A N 1
ATOM 788 C CA . LEU A 1 101 ? -2.383 -9.424 -0.915 1.00 95.56 101 LEU A CA 1
ATOM 789 C C . LEU A 1 101 ? -1.089 -8.753 -1.358 1.00 95.56 101 LEU A C 1
ATOM 791 O O . LEU A 1 101 ? -0.027 -9.016 -0.786 1.00 95.56 101 LEU A O 1
ATOM 795 N N . VAL A 1 102 ? -1.167 -7.869 -2.350 1.00 96.12 102 VAL A N 1
ATOM 796 C CA . VAL A 1 102 ? 0.025 -7.217 -2.898 1.00 96.12 102 VAL A CA 1
ATOM 797 C C . VAL A 1 102 ? -0.069 -5.706 -2.782 1.00 96.12 102 VAL A C 1
ATOM 799 O O . VAL A 1 102 ? -0.876 -5.061 -3.450 1.00 96.12 102 VAL A O 1
ATOM 802 N N . PHE A 1 103 ? 0.804 -5.148 -1.948 1.00 96.00 103 PHE A N 1
ATOM 803 C CA . PHE A 1 103 ? 1.059 -3.723 -1.811 1.00 96.00 103 PHE A CA 1
ATOM 804 C C . PHE A 1 103 ? 2.153 -3.327 -2.807 1.00 96.00 103 PHE A C 1
ATOM 806 O O . PHE A 1 103 ? 3.345 -3.478 -2.520 1.00 96.00 103 PHE A O 1
ATOM 813 N N . TYR A 1 104 ? 1.745 -2.890 -4.003 1.00 95.81 104 TYR A N 1
ATOM 814 C CA . TYR A 1 104 ? 2.650 -2.553 -5.102 1.00 95.81 104 TYR A CA 1
ATOM 815 C C . TYR A 1 104 ? 2.800 -1.040 -5.289 1.00 95.81 104 TYR A C 1
ATOM 817 O O . TYR A 1 104 ? 1.815 -0.313 -5.368 1.00 95.81 104 TYR A O 1
ATOM 825 N N . VAL A 1 105 ? 4.045 -0.571 -5.388 1.00 94.69 105 VAL A N 1
ATOM 826 C CA . VAL A 1 105 ? 4.403 0.831 -5.623 1.00 94.69 105 VAL A CA 1
ATOM 827 C C . VAL A 1 105 ? 5.394 0.891 -6.790 1.00 94.69 105 VAL A C 1
ATOM 829 O O . VAL A 1 105 ? 6.590 0.711 -6.572 1.00 94.69 105 VAL A O 1
ATOM 832 N N . PRO A 1 106 ? 4.957 1.146 -8.034 1.00 92.69 106 PRO A N 1
ATOM 833 C CA . PRO A 1 106 ? 5.855 1.170 -9.197 1.00 92.69 106 PRO A CA 1
ATOM 834 C C . PRO A 1 106 ? 6.782 2.401 -9.253 1.00 92.69 106 PRO A C 1
ATOM 836 O O . PRO A 1 106 ? 7.740 2.423 -10.023 1.00 92.69 106 PRO A O 1
ATOM 839 N N . LYS A 1 107 ? 6.498 3.454 -8.475 1.00 90.44 107 LYS A N 1
ATOM 840 C CA . LYS A 1 107 ? 7.249 4.721 -8.483 1.00 90.44 107 LYS A CA 1
ATOM 841 C C . LYS A 1 107 ? 7.440 5.275 -7.068 1.00 90.44 107 LYS A C 1
ATOM 843 O O . LYS A 1 107 ? 6.893 6.318 -6.717 1.00 90.44 107 LYS A O 1
ATOM 848 N N . GLY A 1 108 ? 8.232 4.593 -6.242 1.00 88.81 108 GLY A N 1
ATOM 849 C CA . GLY A 1 108 ? 8.484 4.988 -4.847 1.00 88.81 108 GLY A CA 1
ATOM 850 C C . GLY A 1 108 ? 9.079 6.392 -4.684 1.00 88.81 108 GLY A C 1
ATOM 851 O O . GLY A 1 108 ? 8.826 7.061 -3.685 1.00 88.81 108 GLY A O 1
ATOM 852 N N . ARG A 1 109 ? 9.794 6.902 -5.695 1.00 88.50 109 ARG A N 1
ATOM 853 C CA . ARG A 1 109 ? 10.362 8.259 -5.683 1.00 88.50 109 ARG A CA 1
ATOM 854 C C . ARG A 1 109 ? 9.309 9.366 -5.523 1.00 88.50 109 ARG A C 1
ATOM 856 O O . ARG A 1 109 ? 9.619 10.403 -4.939 1.00 88.50 109 ARG A O 1
ATOM 863 N N . GLU A 1 110 ? 8.073 9.144 -5.976 1.00 86.50 110 GLU A N 1
ATOM 864 C CA . GLU A 1 110 ? 6.957 10.096 -5.821 1.00 86.50 110 GLU A CA 1
ATOM 865 C C . GLU A 1 110 ? 6.577 10.333 -4.349 1.00 86.50 110 GLU A C 1
ATOM 867 O O . GLU A 1 110 ? 5.907 11.313 -4.033 1.00 86.50 110 GLU A O 1
ATOM 872 N N . TRP A 1 111 ? 7.007 9.460 -3.432 1.00 85.25 111 TRP A N 1
ATOM 873 C CA . TRP A 1 111 ? 6.748 9.613 -1.999 1.00 85.25 111 TRP A CA 1
ATOM 874 C C . TRP A 1 111 ? 7.669 10.617 -1.320 1.00 85.25 111 TRP A C 1
ATOM 876 O O . TRP A 1 111 ? 7.324 11.168 -0.279 1.00 85.25 111 TRP A O 1
ATOM 886 N N . THR A 1 112 ? 8.849 10.836 -1.896 1.00 83.50 112 THR A N 1
ATOM 887 C CA . THR A 1 112 ? 9.897 11.688 -1.322 1.00 83.50 112 THR A CA 1
ATOM 888 C C . THR A 1 112 ? 10.114 12.971 -2.117 1.00 83.50 112 THR A C 1
ATOM 890 O O . THR A 1 112 ? 10.766 13.887 -1.625 1.00 83.50 112 THR A O 1
ATOM 893 N N . HIS A 1 113 ? 9.575 13.060 -3.337 1.00 82.12 113 HIS A N 1
ATOM 894 C CA . HIS A 1 113 ? 9.787 14.185 -4.243 1.00 82.12 113 HIS A CA 1
ATOM 895 C C . HIS A 1 113 ? 8.460 14.731 -4.783 1.00 82.12 113 HIS A C 1
ATOM 897 O O . HIS A 1 113 ? 7.639 13.977 -5.296 1.00 82.12 113 HIS A O 1
ATOM 903 N N . GLY A 1 114 ? 8.311 16.060 -4.771 1.00 67.94 114 GLY A N 1
ATOM 904 C CA . GLY A 1 114 ? 7.300 16.751 -5.580 1.00 67.94 114 GLY A CA 1
ATOM 905 C C . GLY A 1 114 ? 5.865 16.721 -5.042 1.00 67.94 114 GLY A C 1
ATOM 906 O O . GL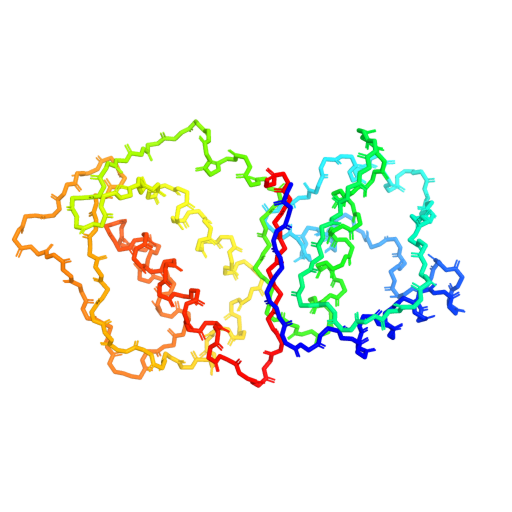Y A 1 114 ? 4.934 16.570 -5.826 1.00 67.94 114 GLY A O 1
ATOM 907 N N . GLY A 1 115 ? 5.663 16.900 -3.733 1.00 77.44 115 GLY A N 1
ATOM 908 C CA . GLY A 1 115 ? 4.327 16.930 -3.127 1.00 77.44 115 GLY A CA 1
ATOM 909 C C . GLY A 1 115 ? 4.211 17.847 -1.913 1.00 77.44 115 GLY A C 1
ATOM 910 O O . GLY A 1 115 ? 5.202 18.409 -1.449 1.00 77.44 115 GLY A O 1
ATOM 911 N N . PHE A 1 116 ? 2.987 17.977 -1.397 1.00 84.50 116 PHE A N 1
ATOM 912 C CA . PHE A 1 116 ? 2.728 18.613 -0.108 1.00 84.50 116 PHE A CA 1
ATOM 913 C C . PHE A 1 116 ? 3.207 17.699 1.018 1.00 84.50 116 PHE A C 1
ATOM 915 O O . PHE A 1 116 ? 2.788 16.544 1.104 1.00 84.50 116 PHE A O 1
ATOM 922 N N . PHE A 1 117 ? 4.067 18.233 1.878 1.00 89.19 117 PHE A N 1
ATOM 923 C CA . PHE A 1 117 ? 4.524 17.570 3.088 1.00 89.19 117 PHE A CA 1
ATOM 924 C C . PHE A 1 117 ? 4.475 18.547 4.259 1.00 89.19 117 PHE A C 1
ATOM 926 O O . PHE A 1 117 ? 4.689 19.747 4.081 1.00 89.19 117 PHE A O 1
ATOM 933 N N . TYR A 1 118 ? 4.219 18.035 5.455 1.00 88.56 118 TYR A N 1
ATOM 934 C CA . TYR A 1 118 ? 4.195 18.841 6.672 1.00 88.56 118 TYR A CA 1
ATOM 935 C C . TYR A 1 118 ? 4.862 18.093 7.817 1.00 88.56 118 TYR A C 1
ATOM 937 O O . TYR A 1 118 ? 4.975 16.866 7.810 1.00 88.56 118 TYR A O 1
ATOM 945 N N . ARG A 1 119 ? 5.358 18.842 8.800 1.00 89.69 119 ARG A N 1
ATOM 946 C CA . ARG A 1 119 ? 6.000 18.255 9.972 1.00 89.69 119 ARG A CA 1
ATOM 947 C C . ARG A 1 119 ? 4.924 17.876 10.975 1.00 89.69 119 ARG A C 1
ATOM 949 O O . ARG A 1 119 ? 4.246 18.752 11.505 1.00 89.69 119 ARG A O 1
ATOM 956 N N . ASN A 1 120 ? 4.803 16.592 11.267 1.00 86.56 120 ASN A N 1
ATOM 957 C CA . ASN A 1 120 ? 3.869 16.096 12.258 1.00 86.56 120 ASN A CA 1
ATOM 958 C C . ASN A 1 120 ? 4.368 16.465 13.671 1.00 86.56 120 ASN A C 1
ATOM 960 O O . ASN A 1 120 ? 5.460 16.043 14.077 1.00 86.56 120 ASN A O 1
ATOM 964 N N . PRO A 1 121 ? 3.600 17.260 14.438 1.00 81.94 121 PRO A N 1
ATOM 965 C CA . PRO A 1 121 ? 4.034 17.741 15.746 1.00 81.94 121 PRO A CA 1
ATOM 966 C C . PRO A 1 121 ? 4.080 16.635 16.810 1.00 81.94 121 PRO A C 1
ATOM 968 O O . PRO A 1 121 ? 4.787 16.789 17.803 1.00 81.94 121 PRO A O 1
ATOM 971 N N . HIS A 1 122 ? 3.376 15.517 16.612 1.00 81.25 122 HIS A N 1
ATOM 972 C CA . HIS A 1 122 ? 3.261 14.449 17.608 1.00 81.25 122 HIS A CA 1
ATOM 973 C C . HIS A 1 122 ? 4.456 13.493 17.599 1.00 81.25 122 HIS A C 1
ATOM 975 O O . HIS A 1 122 ? 4.901 13.050 18.655 1.00 81.25 122 HIS A O 1
ATOM 981 N N . ASN A 1 123 ? 4.982 13.163 16.418 1.00 84.38 123 ASN A N 1
ATOM 982 C CA . ASN A 1 123 ? 6.059 12.178 16.261 1.00 84.38 123 ASN A CA 1
ATOM 983 C C . ASN A 1 123 ? 7.362 12.772 15.691 1.00 84.38 123 ASN A C 1
ATOM 985 O O . ASN A 1 123 ? 8.351 12.052 15.568 1.00 84.38 123 ASN A O 1
ATOM 989 N N . ASN A 1 124 ? 7.383 14.074 15.372 1.00 86.94 124 ASN A N 1
ATOM 990 C CA . ASN A 1 124 ? 8.507 14.778 14.747 1.00 86.94 124 ASN A CA 1
ATOM 991 C C . ASN A 1 124 ? 8.937 14.226 13.370 1.00 86.94 124 ASN A C 1
ATOM 993 O O . ASN A 1 124 ? 10.054 14.506 12.927 1.00 86.94 124 ASN A O 1
ATOM 997 N N . LEU A 1 125 ? 8.067 13.476 12.687 1.00 91.19 125 LEU A N 1
ATOM 998 C CA . LEU A 1 125 ? 8.262 13.000 11.316 1.00 91.19 125 LEU A CA 1
ATOM 999 C C . LEU A 1 125 ? 7.614 13.952 10.304 1.00 91.19 125 LEU A C 1
ATOM 1001 O O . LEU A 1 125 ? 6.956 14.926 10.671 1.00 91.19 125 LEU A O 1
ATOM 1005 N N . TRP A 1 126 ? 7.840 13.684 9.020 1.00 91.31 126 TRP A N 1
ATOM 1006 C CA . TRP A 1 126 ? 7.224 14.413 7.918 1.00 91.31 126 TRP A CA 1
ATOM 1007 C C . TRP A 1 126 ? 6.165 13.545 7.256 1.00 91.31 126 TRP A C 1
ATOM 1009 O O . TRP A 1 126 ? 6.452 12.424 6.836 1.00 91.31 126 TRP A O 1
ATOM 1019 N N . ASP A 1 127 ? 4.964 14.090 7.159 1.00 92.25 127 ASP A N 1
ATOM 1020 C CA . ASP A 1 127 ? 3.791 13.421 6.625 1.00 92.25 127 ASP A CA 1
ATOM 1021 C C . ASP A 1 127 ? 3.518 13.901 5.195 1.00 92.25 127 ASP A C 1
ATOM 1023 O O . ASP A 1 127 ? 3.716 15.074 4.871 1.00 92.25 127 ASP A O 1
ATOM 1027 N N . THR A 1 128 ? 3.048 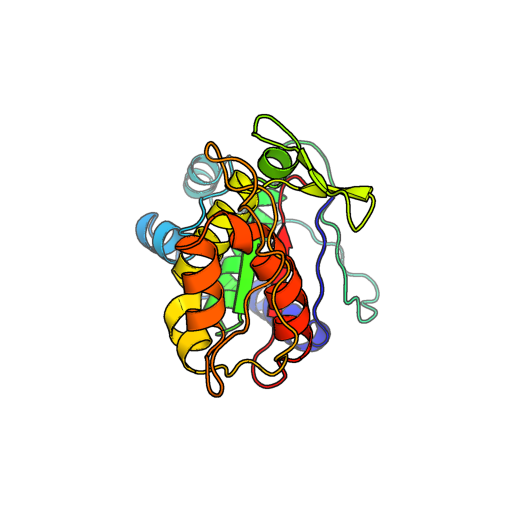12.991 4.341 1.00 92.75 128 THR A N 1
ATOM 1028 C CA . THR A 1 128 ? 2.773 13.225 2.913 1.00 92.75 128 THR A CA 1
ATOM 1029 C C . THR A 1 128 ? 1.333 12.810 2.577 1.00 92.75 128 THR A C 1
ATOM 1031 O O . THR A 1 128 ? 1.093 11.724 2.044 1.00 92.75 128 THR A O 1
ATOM 1034 N N . PRO A 1 129 ? 0.325 13.640 2.910 1.00 91.81 129 PRO A N 1
ATOM 1035 C CA . PRO A 1 129 ? -1.083 13.233 2.878 1.00 91.81 129 PRO A CA 1
ATOM 1036 C C . PRO A 1 129 ? -1.597 12.929 1.465 1.00 91.81 129 PRO A C 1
ATOM 1038 O O . PRO A 1 129 ? -2.385 12.002 1.287 1.00 91.81 129 PRO A O 1
ATOM 1041 N N . VAL A 1 130 ? -1.106 13.641 0.443 1.00 91.75 130 VAL A N 1
ATOM 1042 C CA . VAL A 1 130 ? -1.469 13.384 -0.966 1.00 91.75 130 VAL A CA 1
ATOM 1043 C C . VAL A 1 130 ? -0.978 12.005 -1.406 1.00 91.75 130 VAL A C 1
ATOM 1045 O O . VAL A 1 130 ? -1.723 11.224 -1.995 1.00 91.75 130 VAL A O 1
ATOM 1048 N N . GLN A 1 131 ? 0.276 11.686 -1.088 1.00 92.56 131 GLN A N 1
ATOM 1049 C CA . GLN A 1 131 ? 0.893 10.402 -1.407 1.00 92.56 131 GLN A CA 1
ATOM 1050 C C . GLN A 1 131 ? 0.242 9.266 -0.610 1.00 92.56 131 GLN A C 1
ATOM 1052 O O . GLN A 1 131 ? 0.013 8.196 -1.170 1.00 92.56 131 GLN A O 1
ATOM 1057 N N . ALA A 1 132 ? -0.112 9.511 0.657 1.00 93.94 132 ALA A N 1
ATOM 1058 C CA . ALA A 1 132 ? -0.837 8.565 1.498 1.00 93.94 132 ALA A CA 1
ATOM 1059 C C . ALA A 1 132 ? -2.217 8.218 0.910 1.00 93.94 132 ALA A C 1
ATOM 1061 O O . ALA A 1 132 ? -2.544 7.044 0.760 1.00 93.94 132 ALA A O 1
ATOM 1062 N N . ALA A 1 133 ? -3.003 9.214 0.495 1.00 94.38 133 ALA A N 1
ATOM 1063 C CA . ALA A 1 133 ? -4.289 8.967 -0.158 1.00 94.38 133 ALA A CA 1
ATOM 1064 C C . ALA A 1 133 ? -4.121 8.204 -1.483 1.00 94.38 133 ALA A C 1
ATOM 1066 O O . ALA A 1 133 ? -4.845 7.242 -1.743 1.00 94.38 133 ALA A O 1
ATOM 1067 N N . LYS A 1 134 ? -3.121 8.577 -2.296 1.00 94.31 134 LYS A N 1
ATOM 1068 C CA . LYS A 1 134 ? -2.823 7.891 -3.561 1.00 94.31 134 LYS A CA 1
ATOM 1069 C C . LYS A 1 134 ? -2.485 6.418 -3.344 1.00 94.31 134 LYS A C 1
ATOM 1071 O O . LYS A 1 134 ? -3.011 5.575 -4.061 1.00 94.31 134 LYS A O 1
ATOM 1076 N N . ILE A 1 135 ? -1.638 6.087 -2.365 1.00 95.19 135 ILE A N 1
ATOM 1077 C CA . ILE A 1 135 ? -1.274 4.683 -2.139 1.00 95.19 135 ILE A CA 1
ATOM 1078 C C . ILE A 1 135 ? -2.447 3.856 -1.609 1.00 95.19 135 ILE A C 1
ATOM 1080 O O . ILE A 1 135 ? -2.570 2.687 -1.958 1.00 95.19 135 ILE A O 1
ATOM 1084 N N . LEU A 1 136 ? -3.338 4.455 -0.816 1.00 97.38 136 LEU A N 1
ATOM 1085 C CA . LEU A 1 136 ? -4.576 3.805 -0.388 1.00 97.38 136 LEU A CA 1
ATOM 1086 C C . LEU A 1 136 ? -5.481 3.480 -1.585 1.00 97.38 136 LEU A C 1
ATOM 1088 O O . LEU A 1 136 ? -5.970 2.357 -1.691 1.00 97.38 136 LEU A O 1
ATOM 1092 N N . GLN A 1 137 ? -5.640 4.426 -2.516 1.00 96.75 137 GLN A N 1
ATOM 1093 C CA . GLN A 1 137 ? -6.372 4.200 -3.766 1.00 96.75 137 GLN A CA 1
ATOM 1094 C C . GLN A 1 137 ? -5.712 3.111 -4.616 1.00 96.75 137 GLN A C 1
ATOM 1096 O O . GLN A 1 137 ? -6.387 2.182 -5.047 1.00 96.75 137 GLN A O 1
ATOM 1101 N N . ASP A 1 138 ? -4.397 3.201 -4.830 1.00 96.44 138 ASP A N 1
ATOM 1102 C CA . ASP A 1 138 ? -3.635 2.231 -5.619 1.00 96.44 138 ASP A CA 1
ATOM 1103 C C . ASP A 1 138 ? -3.740 0.820 -5.019 1.00 96.44 138 ASP A C 1
ATOM 1105 O O . ASP A 1 138 ? -3.978 -0.138 -5.747 1.00 96.44 138 ASP A O 1
ATOM 1109 N N . PHE A 1 139 ? -3.667 0.685 -3.692 1.00 97.00 139 PHE A N 1
ATOM 1110 C CA . PHE A 1 139 ? -3.783 -0.608 -3.020 1.00 97.00 139 PHE A CA 1
ATOM 1111 C C . PHE A 1 139 ? -5.163 -1.261 -3.199 1.00 97.00 139 PHE A C 1
ATOM 1113 O O . PHE A 1 139 ? -5.233 -2.487 -3.325 1.00 97.00 139 PHE A O 1
ATOM 1120 N N . LEU A 1 140 ? -6.247 -0.476 -3.262 1.00 97.00 140 LEU A N 1
ATOM 1121 C CA . LEU A 1 140 ? -7.593 -1.007 -3.514 1.00 97.00 140 LEU A CA 1
ATOM 1122 C C . LEU A 1 140 ? -7.759 -1.571 -4.922 1.00 97.00 140 LEU A C 1
ATOM 1124 O O . LEU A 1 140 ? -8.434 -2.586 -5.066 1.00 97.00 140 LEU A O 1
ATOM 1128 N N . LYS A 1 141 ? -7.131 -0.962 -5.937 1.00 95.94 141 LYS A N 1
ATOM 1129 C CA . LYS A 1 141 ? -7.390 -1.275 -7.355 1.00 95.94 141 LYS A CA 1
ATOM 1130 C C . LYS A 1 141 ? -7.340 -2.767 -7.683 1.00 95.94 141 LYS A C 1
ATOM 1132 O O . LYS A 1 141 ? -8.118 -3.223 -8.512 1.00 95.94 141 LYS A O 1
ATOM 1137 N N . PHE A 1 142 ? -6.430 -3.511 -7.053 1.00 96.00 142 PHE A N 1
ATOM 1138 C CA . PHE A 1 142 ? -6.352 -4.964 -7.207 1.00 96.00 142 PHE A CA 1
ATOM 1139 C C . PHE A 1 142 ? -6.896 -5.743 -5.998 1.00 96.00 142 PHE A C 1
ATOM 1141 O O . PHE A 1 142 ? -7.453 -6.826 -6.156 1.00 96.00 142 PHE A O 1
ATOM 1148 N N . ASN A 1 143 ? -6.721 -5.230 -4.775 1.00 96.56 143 ASN A N 1
ATOM 1149 C CA . ASN A 1 143 ? -6.980 -6.001 -3.553 1.00 96.56 143 ASN A CA 1
ATOM 1150 C C . ASN A 1 143 ? -8.400 -5.817 -2.979 1.00 96.56 143 ASN A C 1
ATOM 1152 O O . ASN A 1 143 ? -8.666 -6.316 -1.888 1.00 96.56 143 ASN A O 1
ATOM 1156 N N . GLU A 1 144 ? -9.305 -5.112 -3.666 1.00 96.25 144 GLU A N 1
ATOM 1157 C CA . GLU A 1 144 ? -10.622 -4.722 -3.136 1.00 96.25 144 GLU A CA 1
ATOM 1158 C C . GLU A 1 144 ? -11.416 -5.890 -2.527 1.00 96.25 144 GLU A C 1
ATOM 1160 O O . GLU A 1 144 ? -11.780 -5.847 -1.352 1.00 96.25 144 GLU A O 1
ATOM 1165 N N . SER A 1 145 ? -11.640 -6.959 -3.296 1.00 95.75 145 SER A N 1
ATOM 1166 C CA . SER A 1 145 ? -12.471 -8.089 -2.860 1.00 95.75 145 SER A CA 1
ATOM 1167 C C . SER A 1 145 ? -11.902 -8.845 -1.643 1.00 95.75 145 SER A C 1
ATOM 1169 O O . SER A 1 145 ? -12.655 -9.073 -0.694 1.00 95.75 145 SER A O 1
ATOM 1171 N N . PRO A 1 146 ? -10.595 -9.187 -1.584 1.00 95.19 146 PRO A N 1
ATOM 1172 C CA . PRO A 1 146 ? -9.987 -9.719 -0.363 1.00 95.19 146 PRO A CA 1
ATOM 1173 C C . PRO A 1 146 ? -10.108 -8.789 0.853 1.00 95.19 146 PRO A C 1
ATOM 1175 O O . PRO A 1 146 ? -10.335 -9.260 1.965 1.00 95.19 146 PRO A O 1
ATOM 1178 N N . LEU A 1 147 ? -9.975 -7.472 0.668 1.00 96.75 147 LEU A N 1
ATOM 1179 C CA . LEU A 1 147 ? -9.995 -6.502 1.771 1.00 96.75 147 LEU A CA 1
ATOM 1180 C C . LEU A 1 147 ? -11.378 -6.341 2.412 1.00 96.75 147 LEU A C 1
ATOM 1182 O O . LEU A 1 147 ? -11.450 -6.053 3.605 1.00 96.75 147 LEU A O 1
ATOM 1186 N N . GLN A 1 148 ? -12.455 -6.578 1.659 1.00 97.19 148 GLN A N 1
ATOM 1187 C CA . GLN A 1 148 ? -13.828 -6.602 2.183 1.00 97.19 148 GLN A CA 1
ATOM 1188 C C . GLN A 1 148 ? -14.086 -7.785 3.128 1.00 97.19 148 GLN A C 1
ATOM 1190 O O . GLN A 1 148 ? -15.036 -7.763 3.901 1.00 97.19 148 GLN A O 1
ATOM 1195 N N . GLN A 1 149 ? -13.258 -8.831 3.071 1.00 95.56 149 GLN A N 1
ATOM 1196 C CA . GLN A 1 149 ? -13.416 -10.036 3.893 1.00 95.56 149 GLN A CA 1
ATOM 1197 C C . GLN A 1 149 ? -12.510 -10.032 5.129 1.00 95.56 149 GLN A C 1
ATOM 1199 O O . GLN A 1 149 ? -12.649 -10.890 5.999 1.00 95.56 149 GLN A O 1
ATOM 1204 N N . LEU A 1 150 ? -11.570 -9.088 5.212 1.00 96.06 150 LEU A N 1
ATOM 1205 C CA . LEU A 1 150 ? -10.592 -9.019 6.289 1.00 96.06 150 LEU A CA 1
ATOM 1206 C C . LEU A 1 150 ? -11.049 -8.006 7.341 1.00 96.06 150 LEU A C 1
ATOM 1208 O O . LEU A 1 150 ? -11.079 -6.812 7.042 1.00 96.06 150 LEU A O 1
ATOM 1212 N N . PRO A 1 151 ? -11.394 -8.438 8.564 1.00 96.62 151 PRO A N 1
ATOM 1213 C CA . PRO A 1 151 ? -11.772 -7.520 9.630 1.00 96.62 151 PRO A CA 1
ATOM 1214 C C . PRO A 1 151 ? -10.557 -6.736 10.143 1.00 96.62 151 PRO A C 1
ATOM 1216 O O . PRO A 1 151 ? -9.435 -7.253 10.174 1.00 96.62 151 PRO A O 1
ATOM 1219 N N . CYS A 1 152 ? -10.789 -5.506 10.599 1.00 96.69 152 CYS A N 1
ATOM 1220 C CA . CYS A 1 152 ? -9.824 -4.775 11.416 1.00 96.69 152 CYS A CA 1
ATOM 1221 C C . CYS A 1 152 ? -9.593 -5.515 12.739 1.00 96.69 152 CYS A C 1
ATOM 1223 O O . CYS A 1 152 ? -10.537 -5.979 13.381 1.00 96.69 152 CYS A O 1
ATOM 1225 N N . GLN A 1 153 ? -8.332 -5.608 13.155 1.00 95.56 153 GLN A N 1
ATOM 1226 C CA . GLN A 1 153 ? -7.939 -6.179 14.445 1.00 95.56 153 GLN A CA 1
ATOM 1227 C C . GLN A 1 153 ? -7.451 -5.099 15.418 1.00 95.56 153 GLN A C 1
ATOM 1229 O O . GLN A 1 153 ? -7.362 -5.344 16.622 1.00 95.56 153 GLN A O 1
ATOM 1234 N N . ILE A 1 154 ? -7.125 -3.908 14.912 1.00 94.00 154 ILE A N 1
ATOM 1235 C CA . ILE A 1 154 ? -6.629 -2.773 15.683 1.00 94.00 154 ILE A CA 1
ATOM 1236 C C . ILE A 1 154 ? -7.733 -1.720 15.760 1.00 94.00 154 ILE A C 1
ATOM 1238 O O . ILE A 1 154 ? -8.129 -1.141 14.753 1.00 94.00 154 ILE A O 1
ATOM 1242 N N . PHE A 1 155 ? -8.176 -1.432 16.983 1.00 91.56 155 PHE A N 1
ATOM 1243 C CA . PHE A 1 155 ? -9.242 -0.463 17.271 1.00 91.56 155 PHE A CA 1
ATOM 1244 C C . PHE A 1 155 ? -8.731 0.805 17.967 1.00 91.56 155 PHE A C 1
ATOM 1246 O O . PHE A 1 155 ? -9.519 1.626 18.433 1.00 91.56 155 PHE A O 1
ATOM 1253 N N . GLU A 1 156 ? -7.407 0.974 18.056 1.00 91.62 156 GLU A N 1
ATOM 1254 C CA . GLU A 1 156 ? -6.812 2.237 18.497 1.00 91.62 156 GLU A CA 1
ATOM 1255 C C . GLU A 1 156 ? -7.304 3.383 17.591 1.00 91.62 156 GLU A C 1
ATOM 1257 O O . GLU A 1 156 ? -7.366 3.196 16.371 1.00 91.62 156 GLU A O 1
ATOM 1262 N N . PRO A 1 157 ? -7.642 4.564 18.148 1.00 94.62 157 PRO A N 1
ATOM 1263 C CA . PRO A 1 157 ? -8.035 5.710 17.339 1.00 94.62 157 PRO A CA 1
ATOM 1264 C C . PRO A 1 157 ? -6.949 6.088 16.326 1.00 94.62 157 PRO A C 1
ATOM 1266 O O . PRO A 1 157 ? -5.775 6.224 16.678 1.00 94.62 157 PRO A O 1
ATOM 1269 N N . ILE A 1 158 ? -7.354 6.301 15.075 1.00 94.94 158 ILE A N 1
ATOM 1270 C CA . ILE A 1 158 ? -6.490 6.766 13.991 1.00 94.94 158 ILE A CA 1
ATOM 1271 C C . ILE A 1 158 ? -6.092 8.216 14.290 1.00 94.94 158 ILE A C 1
ATOM 1273 O O . ILE A 1 158 ? -6.980 9.069 14.364 1.00 94.94 158 ILE A O 1
ATOM 1277 N N . PRO A 1 159 ? -4.793 8.538 14.424 1.00 92.50 159 PRO A N 1
ATOM 1278 C CA . PRO A 1 159 ? -4.347 9.919 14.557 1.00 92.50 159 PRO A CA 1
ATOM 1279 C C . PRO A 1 159 ? -4.684 10.721 13.297 1.00 92.50 159 PRO A C 1
ATOM 1281 O O . PRO A 1 159 ? -4.415 10.266 12.181 1.00 92.50 159 PRO A O 1
ATOM 1284 N N . LEU A 1 160 ? -5.242 11.915 13.482 1.00 92.75 160 LEU A N 1
ATOM 1285 C CA . LEU A 1 160 ? -5.501 12.855 12.399 1.00 92.75 160 LEU A CA 1
ATOM 1286 C C . LEU A 1 160 ? -4.309 13.796 12.231 1.00 92.75 160 LEU A C 1
ATOM 1288 O O . LEU A 1 160 ? -3.724 14.277 13.199 1.00 92.75 160 LEU A O 1
ATOM 1292 N N . GLY A 1 161 ? -3.952 14.040 10.979 1.00 90.06 161 GLY A N 1
ATOM 1293 C CA . GLY A 1 161 ? -2.905 14.963 10.579 1.00 90.06 161 GLY A CA 1
ATOM 1294 C C . GLY A 1 161 ? -3.441 16.131 9.757 1.00 90.06 161 GLY A C 1
ATOM 1295 O O . GLY A 1 161 ? -4.640 16.417 9.745 1.00 90.06 161 GLY A O 1
ATOM 1296 N N . GLU A 1 162 ? -2.542 16.802 9.042 1.00 89.81 162 GLU A N 1
ATOM 1297 C CA . GLU A 1 162 ? -2.907 17.870 8.115 1.00 89.81 162 GLU A CA 1
ATOM 1298 C C . GLU A 1 162 ? -3.543 17.266 6.859 1.00 89.81 162 GLU A C 1
ATOM 1300 O O . GLU A 1 162 ? -2.986 16.370 6.217 1.00 89.81 162 GLU A O 1
ATOM 1305 N N . GLY A 1 163 ? -4.720 17.765 6.496 1.00 86.69 163 GLY A N 1
ATOM 1306 C CA . GLY A 1 163 ? -5.369 17.398 5.251 1.00 86.69 163 GLY A CA 1
ATOM 1307 C C . GLY A 1 163 ? -4.722 18.097 4.056 1.00 86.69 163 GLY A C 1
ATOM 1308 O O . GLY A 1 163 ? -4.383 19.283 4.110 1.00 86.69 163 GLY A O 1
ATOM 1309 N N . ALA A 1 164 ? -4.601 17.381 2.939 1.00 84.88 164 ALA A N 1
ATOM 1310 C CA . ALA A 1 164 ? -4.034 17.909 1.706 1.00 84.88 164 ALA A CA 1
ATOM 1311 C C . ALA A 1 164 ? -4.816 19.141 1.214 1.00 84.88 164 ALA A C 1
ATOM 1313 O O . ALA A 1 164 ? -5.973 19.037 0.811 1.00 84.88 164 ALA A O 1
ATOM 1314 N N . GLY A 1 165 ? -4.176 20.315 1.248 1.00 82.31 165 GLY A N 1
ATOM 1315 C CA . GLY A 1 165 ? -4.763 21.577 0.781 1.00 82.31 165 GLY A CA 1
ATOM 1316 C C . GLY A 1 165 ? -5.868 22.157 1.672 1.00 82.31 165 GLY A C 1
ATOM 1317 O O . GLY A 1 165 ? -6.480 23.150 1.285 1.00 82.31 165 GLY A O 1
ATOM 1318 N N . VAL A 1 166 ? -6.126 21.569 2.846 1.00 85.12 166 VAL A N 1
ATOM 1319 C CA . VAL A 1 166 ? -7.193 22.008 3.769 1.00 85.12 166 VAL A CA 1
ATOM 1320 C C . VAL A 1 166 ? -6.692 22.341 5.180 1.00 85.12 166 VAL A C 1
ATOM 1322 O O . VAL A 1 166 ? -7.413 22.994 5.933 1.00 85.12 166 VAL A O 1
ATOM 1325 N N . GLY A 1 167 ? -5.450 21.980 5.521 1.00 85.50 167 GLY A N 1
ATOM 1326 C CA . GLY A 1 167 ? -4.830 22.309 6.806 1.00 85.50 167 GLY A CA 1
ATOM 1327 C C . GLY A 1 167 ? -5.209 21.342 7.931 1.00 85.50 167 GLY A C 1
ATOM 1328 O O . GLY A 1 167 ? -5.645 20.220 7.688 1.00 85.50 167 GLY A O 1
ATOM 1329 N N . MET A 1 168 ? -4.995 21.762 9.180 1.00 84.88 168 MET A N 1
ATOM 1330 C CA . MET A 1 168 ? -5.304 20.956 10.368 1.00 84.88 168 MET A CA 1
ATOM 1331 C C . MET A 1 168 ? -6.781 21.067 10.753 1.00 84.88 168 MET A C 1
ATOM 1333 O O . MET A 1 168 ? -7.361 22.158 10.752 1.00 84.88 168 MET A O 1
ATOM 1337 N N . MET A 1 169 ? -7.365 19.952 11.188 1.00 86.56 169 MET A N 1
ATOM 1338 C CA . MET A 1 169 ? -8.700 19.946 11.776 1.00 86.56 169 MET A CA 1
ATOM 1339 C C . MET A 1 169 ? -8.653 20.553 13.186 1.00 86.56 169 MET A C 1
ATOM 1341 O O . MET A 1 169 ? -7.793 20.215 13.995 1.00 86.56 169 MET A O 1
ATOM 1345 N N . LYS A 1 170 ? -9.558 21.488 13.500 1.00 85.31 170 LYS A N 1
ATOM 1346 C CA . LYS A 1 170 ? -9.571 22.153 14.814 1.00 85.31 170 LYS A CA 1
ATOM 1347 C C . LYS A 1 170 ? -10.286 21.299 15.858 1.00 85.31 170 LYS A C 1
ATOM 1349 O O . LYS A 1 170 ? -11.455 20.973 15.680 1.00 85.31 170 LYS A O 1
ATOM 1354 N N . GLY A 1 171 ? -9.610 21.042 16.977 1.00 84.19 171 GLY A N 1
ATOM 1355 C CA . GLY A 1 171 ? -10.203 20.419 18.166 1.00 84.19 171 GLY A CA 1
ATOM 1356 C C . GLY A 1 171 ? -10.485 18.920 18.039 1.00 84.19 171 GLY A C 1
ATOM 1357 O O . GLY A 1 171 ? -11.209 18.385 18.875 1.00 84.19 171 GLY A O 1
ATOM 1358 N N . VAL A 1 172 ? -9.944 18.256 17.011 1.00 88.06 172 VAL A N 1
ATOM 1359 C CA . VAL A 1 172 ? -10.083 16.813 16.788 1.00 88.06 172 VAL A CA 1
ATOM 1360 C C . VAL A 1 172 ? -8.739 16.257 16.324 1.00 88.06 172 VAL A C 1
ATOM 1362 O O . VAL A 1 172 ? -8.307 16.540 15.210 1.00 88.06 172 VAL A O 1
ATOM 1365 N N . ASP A 1 173 ? -8.113 15.438 17.169 1.00 89.25 173 ASP A N 1
ATOM 1366 C CA . ASP A 1 173 ? -6.756 14.920 16.931 1.00 89.25 173 ASP A CA 1
ATOM 1367 C C . ASP A 1 173 ? -6.749 13.436 16.524 1.00 89.25 173 ASP A C 1
ATOM 1369 O O . ASP A 1 173 ? -5.720 12.885 16.136 1.00 89.25 173 ASP A 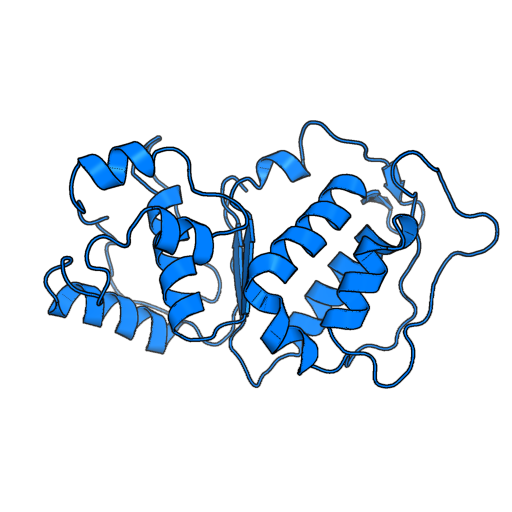O 1
ATOM 1373 N N . SER A 1 174 ? -7.892 12.752 16.629 1.00 92.69 174 SER A N 1
ATOM 1374 C CA . SER A 1 174 ? -8.028 11.344 16.251 1.00 92.69 174 SER A CA 1
ATOM 1375 C C . SER A 1 174 ? -9.458 10.992 15.848 1.00 92.69 174 SER A C 1
ATOM 1377 O O . SER A 1 174 ? -10.403 11.704 16.190 1.00 92.69 174 SER A O 1
ATOM 1379 N N . MET A 1 175 ? -9.617 9.878 15.135 1.00 93.56 175 MET A N 1
ATOM 1380 C CA . MET A 1 175 ? -10.914 9.293 14.803 1.00 93.56 175 MET A CA 1
ATOM 1381 C C . MET A 1 175 ? -10.954 7.807 15.158 1.00 93.56 175 MET A C 1
ATOM 1383 O O . MET A 1 175 ? -9.996 7.077 14.920 1.00 93.56 175 MET A O 1
ATOM 1387 N N . ALA A 1 176 ? -12.065 7.342 15.722 1.00 94.25 176 ALA A N 1
ATOM 1388 C CA . ALA A 1 176 ? -12.270 5.922 15.988 1.00 94.25 176 ALA A CA 1
ATOM 1389 C C . ALA A 1 176 ? -12.849 5.223 14.752 1.00 94.25 176 ALA A C 1
ATOM 1391 O O . ALA A 1 176 ? -13.725 5.773 14.081 1.00 94.25 176 ALA A O 1
ATOM 1392 N N . MET A 1 177 ? -12.391 4.000 14.481 1.00 94.31 177 MET A N 1
ATOM 1393 C CA . MET A 1 177 ? -13.049 3.118 13.518 1.00 94.31 177 MET A CA 1
ATOM 1394 C C . MET A 1 177 ? -14.243 2.423 14.183 1.00 94.31 177 MET A C 1
ATOM 1396 O O . MET A 1 177 ? -14.098 1.957 15.316 1.00 94.31 177 MET A O 1
ATOM 1400 N N . PRO A 1 178 ? -15.403 2.317 13.511 1.00 93.62 178 PRO A N 1
ATOM 1401 C CA . PRO A 1 178 ? -16.528 1.537 14.018 1.00 93.62 178 PRO A CA 1
ATOM 1402 C C . PRO A 1 178 ? -16.146 0.075 14.285 1.00 93.62 178 PRO A C 1
ATOM 1404 O O . PRO A 1 178 ? -15.371 -0.523 13.532 1.00 93.62 178 PRO A O 1
ATOM 1407 N N . GLU A 1 179 ? -16.717 -0.529 15.327 1.00 91.50 179 GLU A N 1
ATOM 1408 C CA . GLU A 1 179 ? -16.549 -1.963 15.577 1.00 91.50 179 GLU A CA 1
ATOM 1409 C C . GLU A 1 179 ? -17.080 -2.794 14.400 1.00 91.50 179 GLU A C 1
ATOM 1411 O O . GLU A 1 179 ? -18.083 -2.449 13.776 1.00 91.50 179 GLU A O 1
ATOM 1416 N N . GLY A 1 180 ? -16.390 -3.892 14.084 1.00 93.88 180 GLY A N 1
ATOM 1417 C CA . GLY A 1 180 ? -16.732 -4.747 12.944 1.00 93.88 180 GLY A CA 1
ATOM 1418 C C . GLY A 1 180 ? -16.308 -4.206 11.573 1.00 93.88 180 GLY A C 1
ATOM 1419 O O . GLY A 1 180 ? -16.590 -4.861 10.573 1.00 93.88 180 GLY A O 1
ATOM 1420 N N . SER A 1 181 ? -15.615 -3.060 11.511 1.00 96.81 181 SER A N 1
ATOM 1421 C CA . SER A 1 181 ? -15.052 -2.536 10.257 1.00 96.81 181 SER A CA 1
ATOM 1422 C C . SER A 1 181 ? -14.066 -3.514 9.616 1.00 96.81 181 SER A C 1
ATOM 1424 O O . SER A 1 181 ? -13.317 -4.218 10.300 1.00 96.81 181 SER A O 1
ATOM 1426 N N . THR A 1 182 ? -14.032 -3.517 8.289 1.00 97.88 182 THR A N 1
ATOM 1427 C CA . THR A 1 182 ? -13.083 -4.280 7.473 1.00 97.88 182 THR A CA 1
ATOM 1428 C C . THR A 1 182 ? -11.864 -3.437 7.093 1.00 97.88 182 THR A C 1
ATOM 1430 O O . THR A 1 182 ? -11.867 -2.208 7.208 1.00 97.88 182 THR A O 1
ATOM 1433 N N . LEU A 1 183 ? -10.810 -4.077 6.577 1.00 97.75 183 LEU A N 1
ATOM 1434 C CA . LEU A 1 183 ? -9.661 -3.363 6.016 1.00 97.75 183 LEU A CA 1
ATOM 1435 C C . LEU A 1 183 ? -10.065 -2.499 4.816 1.00 97.75 183 LEU A C 1
ATOM 1437 O O . LEU A 1 183 ? -9.468 -1.444 4.608 1.00 97.75 183 LEU A O 1
ATOM 1441 N N . PHE A 1 184 ? -11.088 -2.904 4.056 1.00 98.31 184 PHE A N 1
ATOM 1442 C CA . PHE A 1 184 ? -11.680 -2.060 3.019 1.00 98.31 184 PHE A CA 1
ATOM 1443 C C . PHE A 1 184 ? -12.259 -0.766 3.612 1.00 98.31 184 PHE A C 1
ATOM 1445 O O . PHE A 1 184 ? -11.926 0.316 3.129 1.00 98.31 184 PHE A O 1
ATOM 1452 N N . ASP A 1 185 ? -13.039 -0.851 4.694 1.00 98.06 185 ASP A N 1
ATOM 1453 C CA . ASP A 1 185 ? -13.642 0.322 5.349 1.00 98.06 185 ASP A CA 1
ATOM 1454 C C . ASP A 1 185 ? -12.579 1.270 5.920 1.00 98.06 185 ASP A C 1
ATOM 1456 O O . ASP A 1 185 ? -12.674 2.494 5.779 1.00 98.06 185 ASP A O 1
ATOM 1460 N N . LEU A 1 186 ? -11.522 0.707 6.514 1.00 98.06 186 LEU A N 1
ATOM 1461 C CA . LEU A 1 186 ? -10.359 1.458 6.986 1.00 98.06 186 LEU A CA 1
ATOM 1462 C C . LEU A 1 186 ? -9.710 2.251 5.842 1.00 98.06 186 LEU A C 1
ATOM 1464 O O . LEU A 1 186 ? -9.431 3.444 5.982 1.00 98.06 186 LEU A O 1
ATOM 1468 N N . ILE A 1 187 ? -9.497 1.612 4.691 1.00 98.00 187 ILE A N 1
ATOM 1469 C CA . ILE A 1 187 ? -8.882 2.261 3.531 1.00 98.00 187 ILE A CA 1
ATOM 1470 C C . ILE A 1 187 ? -9.807 3.331 2.940 1.00 98.00 187 ILE A C 1
ATOM 1472 O O . ILE A 1 187 ? -9.353 4.449 2.690 1.00 98.00 187 ILE A O 1
ATOM 1476 N N . GLN A 1 188 ? -11.100 3.036 2.774 1.00 97.88 188 GLN A N 1
ATOM 1477 C CA . GLN A 1 188 ? -12.093 4.003 2.293 1.00 97.88 188 GLN A CA 1
ATOM 1478 C C . GLN A 1 188 ? -12.182 5.232 3.196 1.00 97.88 188 GLN A C 1
ATOM 1480 O O . GLN A 1 188 ? -12.303 6.357 2.705 1.00 97.88 188 GLN A O 1
ATOM 1485 N N . THR A 1 189 ? -12.037 5.039 4.508 1.00 96.94 189 THR A N 1
ATOM 1486 C CA . THR A 1 189 ? -11.948 6.130 5.482 1.00 96.94 189 THR A CA 1
ATOM 1487 C C . THR A 1 189 ? -10.739 7.020 5.192 1.00 96.94 189 THR A C 1
ATOM 1489 O O . THR A 1 189 ? -10.878 8.238 5.092 1.00 96.94 189 THR A O 1
ATOM 1492 N N . GLY A 1 190 ? -9.560 6.434 4.975 1.00 96.25 190 GLY A N 1
ATOM 1493 C CA . GLY A 1 190 ? -8.353 7.196 4.646 1.00 96.25 190 GLY A CA 1
ATOM 1494 C C . GLY A 1 190 ? -8.397 7.886 3.280 1.00 96.25 190 GLY A C 1
ATOM 1495 O O . GLY A 1 190 ? -7.739 8.908 3.103 1.00 96.25 190 GLY A O 1
ATOM 1496 N N . ILE A 1 191 ? -9.174 7.368 2.324 1.00 96.12 191 ILE A N 1
ATOM 1497 C CA . ILE A 1 191 ? -9.398 8.005 1.016 1.00 96.12 191 ILE A CA 1
ATOM 1498 C C . ILE A 1 191 ? -10.396 9.164 1.135 1.00 96.12 191 ILE A C 1
ATOM 1500 O O . ILE A 1 191 ? -10.177 10.226 0.555 1.00 96.12 191 ILE A O 1
ATOM 1504 N N . SER A 1 192 ? -11.474 8.971 1.896 1.00 94.94 192 SER A N 1
ATOM 1505 C CA . SER A 1 192 ? -12.566 9.943 2.035 1.00 94.94 192 SER A CA 1
ATOM 1506 C C . SER A 1 192 ? -12.198 11.113 2.950 1.00 94.94 192 SER A C 1
ATOM 1508 O O . SER A 1 192 ? -12.604 12.250 2.709 1.00 94.94 192 SER A O 1
ATOM 1510 N N . TYR A 1 193 ? -11.403 10.853 3.990 1.00 93.75 193 TYR A N 1
ATOM 1511 C CA . TYR A 1 193 ? -10.992 11.846 4.976 1.00 93.75 193 TYR A CA 1
ATOM 1512 C C . TYR A 1 193 ? -9.490 12.105 4.874 1.00 93.75 193 TYR A C 1
ATOM 1514 O O . TYR A 1 193 ? -8.677 11.391 5.455 1.00 93.75 193 TYR A O 1
ATOM 1522 N N . THR A 1 194 ? -9.110 13.179 4.177 1.00 91.75 194 THR A N 1
ATOM 1523 C CA . THR A 1 194 ? -7.692 13.486 3.905 1.00 91.75 194 THR A CA 1
ATOM 1524 C C . THR A 1 194 ? -6.814 13.623 5.160 1.00 91.75 194 THR A C 1
ATOM 1526 O O . THR A 1 194 ? -5.646 13.247 5.132 1.00 91.75 194 THR A O 1
ATOM 1529 N N . HIS A 1 195 ? -7.373 14.097 6.277 1.00 93.75 195 HIS A N 1
ATOM 1530 C CA . HIS A 1 195 ? -6.670 14.211 7.561 1.00 93.75 195 HIS A CA 1
ATOM 1531 C C . HIS A 1 195 ? -6.295 12.837 8.137 1.00 93.75 195 HIS A C 1
ATOM 1533 O O . HIS A 1 195 ? -5.327 12.713 8.881 1.00 93.75 195 HIS A O 1
ATOM 1539 N N . ALA A 1 1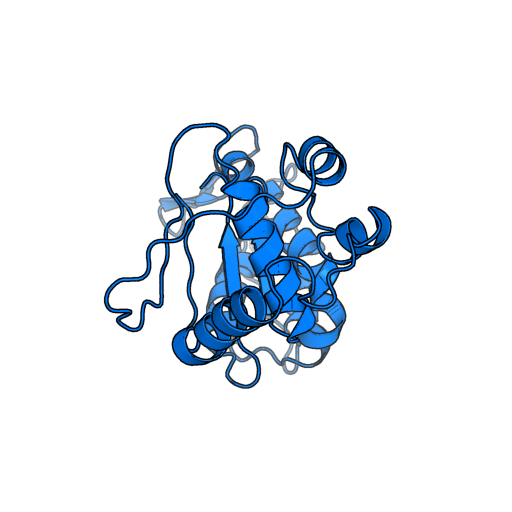96 ? -7.054 11.796 7.791 1.00 95.31 196 ALA A N 1
ATOM 1540 C CA . ALA A 1 196 ? -6.833 10.436 8.255 1.00 95.31 196 ALA A CA 1
ATOM 1541 C C . ALA A 1 196 ? -5.895 9.644 7.337 1.00 95.31 196 ALA A C 1
ATOM 1543 O O . ALA A 1 196 ? -5.387 8.613 7.764 1.00 95.31 196 ALA A O 1
ATOM 1544 N N . SER A 1 197 ? -5.636 10.093 6.100 1.00 95.31 197 SER A N 1
ATOM 1545 C CA . SER A 1 197 ? -4.928 9.298 5.084 1.00 95.31 197 SER A CA 1
ATOM 1546 C C . SER A 1 197 ? -3.593 8.743 5.583 1.00 95.31 197 SER A C 1
ATOM 1548 O O . SER A 1 197 ? -3.321 7.553 5.433 1.00 95.31 197 SER A O 1
ATOM 1550 N N . VAL A 1 198 ? -2.768 9.579 6.220 1.00 94.88 198 VAL A N 1
ATOM 1551 C CA . VAL A 1 198 ? -1.453 9.161 6.736 1.00 94.88 198 VAL A CA 1
ATOM 1552 C C . VAL A 1 198 ? -1.602 8.184 7.904 1.00 94.88 198 VAL A C 1
ATOM 1554 O O . VAL A 1 198 ? -0.959 7.132 7.914 1.00 94.88 198 VAL A O 1
ATOM 1557 N N . GLY A 1 199 ? -2.487 8.491 8.858 1.00 95.38 199 GLY A N 1
ATOM 1558 C CA . GLY A 1 199 ? -2.781 7.616 9.995 1.00 95.38 199 GLY A CA 1
ATOM 1559 C C . GLY A 1 199 ? -3.290 6.243 9.549 1.00 95.38 199 GLY A C 1
ATOM 1560 O O . GLY A 1 199 ? -2.806 5.215 10.026 1.00 95.38 199 GLY A O 1
ATOM 1561 N N . VAL A 1 200 ? -4.179 6.222 8.555 1.00 97.50 200 VAL A N 1
ATOM 1562 C CA . VAL A 1 200 ? -4.719 5.006 7.940 1.00 97.50 200 VAL A CA 1
ATOM 1563 C C . VAL A 1 200 ? -3.628 4.188 7.256 1.00 97.50 200 VAL A C 1
ATOM 1565 O O . VAL A 1 200 ? -3.601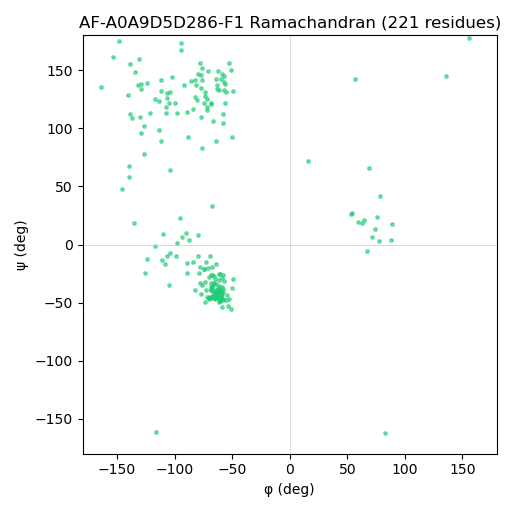 2.979 7.451 1.00 97.50 200 VAL A O 1
ATOM 1568 N N . VAL A 1 201 ? -2.684 4.790 6.520 1.00 96.69 201 VAL A N 1
ATOM 1569 C CA . VAL A 1 201 ? -1.554 4.037 5.929 1.00 96.69 201 VAL A CA 1
ATOM 1570 C C . VAL A 1 201 ? -0.715 3.352 7.012 1.00 96.69 201 VAL A C 1
ATOM 1572 O O . VAL A 1 201 ? -0.353 2.178 6.882 1.00 96.69 201 VAL A O 1
ATOM 1575 N N . VAL A 1 202 ? -0.424 4.060 8.108 1.00 95.44 202 VAL A N 1
ATOM 1576 C CA . VAL A 1 202 ? 0.342 3.504 9.234 1.00 95.44 202 VAL A CA 1
ATOM 1577 C C . VAL A 1 202 ? -0.422 2.360 9.903 1.00 95.44 202 VAL A C 1
ATOM 1579 O O . VAL A 1 202 ? 0.174 1.315 10.186 1.00 95.44 202 VAL A O 1
ATOM 1582 N N . GLN A 1 203 ? -1.725 2.529 10.136 1.00 96.69 203 GLN A N 1
ATOM 1583 C CA . GLN A 1 203 ? -2.574 1.497 10.728 1.00 96.69 203 GLN A CA 1
ATOM 1584 C C . GLN A 1 203 ? -2.737 0.295 9.802 1.00 96.69 203 GLN A C 1
ATOM 1586 O O . GLN A 1 203 ? -2.512 -0.826 10.245 1.00 96.69 203 GLN A O 1
ATOM 1591 N N . LEU A 1 204 ? -2.992 0.509 8.511 1.00 97.56 204 LEU A N 1
ATOM 1592 C CA . LEU A 1 204 ? -3.067 -0.541 7.497 1.00 97.56 204 LEU A CA 1
ATOM 1593 C C . LEU A 1 204 ? -1.792 -1.388 7.486 1.00 97.56 204 LEU A C 1
ATOM 1595 O O . LEU A 1 204 ? -1.856 -2.613 7.470 1.00 97.56 204 LEU A O 1
ATOM 1599 N N . ARG A 1 205 ? -0.612 -0.762 7.565 1.00 96.75 205 ARG A N 1
ATOM 1600 C CA . ARG A 1 205 ? 0.660 -1.493 7.655 1.00 96.75 205 ARG A CA 1
ATOM 1601 C C . ARG A 1 205 ? 0.747 -2.367 8.913 1.00 96.75 205 ARG A C 1
ATOM 1603 O O . ARG A 1 205 ? 1.338 -3.448 8.853 1.00 96.75 205 ARG A O 1
ATOM 1610 N N . LYS A 1 206 ? 0.194 -1.924 10.048 1.00 96.44 206 LYS A N 1
ATOM 1611 C CA . LYS A 1 206 ? 0.105 -2.746 11.269 1.00 96.44 206 LYS A CA 1
ATOM 1612 C C . LYS A 1 206 ? -0.909 -3.883 11.088 1.00 96.44 206 LYS A C 1
ATOM 1614 O O . LYS A 1 206 ? -0.558 -5.026 11.368 1.00 96.44 206 LYS A O 1
ATOM 1619 N N . GLU A 1 207 ? -2.092 -3.600 10.552 1.00 96.25 207 GLU A N 1
ATOM 1620 C CA . GLU A 1 207 ? -3.150 -4.585 10.282 1.00 96.25 207 GLU A CA 1
ATOM 1621 C C . GLU A 1 207 ? -2.672 -5.702 9.346 1.00 96.25 207 GLU A C 1
ATOM 1623 O O . GLU A 1 207 ? -2.763 -6.885 9.667 1.00 96.25 207 GLU A O 1
ATOM 1628 N N . LEU A 1 208 ? -2.026 -5.345 8.231 1.00 95.50 208 LEU A N 1
ATOM 1629 C CA . LEU A 1 208 ? -1.442 -6.305 7.289 1.00 95.50 208 LEU A CA 1
ATOM 1630 C C . LEU A 1 208 ? -0.368 -7.194 7.937 1.00 95.50 208 LEU A C 1
ATOM 1632 O O . LEU A 1 208 ? -0.140 -8.319 7.496 1.00 95.50 208 LEU A O 1
ATOM 1636 N N . SER A 1 209 ? 0.287 -6.728 9.006 1.00 93.19 209 SER A N 1
ATOM 1637 C CA . SER A 1 209 ? 1.233 -7.557 9.763 1.00 93.19 209 SER A CA 1
ATOM 1638 C C . SER A 1 209 ? 0.541 -8.611 10.637 1.00 93.19 209 SER A C 1
ATOM 1640 O O . SER A 1 209 ? 1.166 -9.622 10.988 1.00 93.19 209 SER A O 1
ATOM 1642 N N . LEU A 1 210 ? -0.741 -8.408 10.957 1.00 93.88 210 LEU A N 1
ATOM 1643 C CA . LEU A 1 210 ? -1.584 -9.320 11.726 1.00 93.88 210 LEU A CA 1
ATOM 1644 C C . LEU A 1 210 ? -2.307 -10.336 10.843 1.00 93.88 210 LEU A C 1
ATOM 1646 O O . LEU A 1 210 ? -2.543 -11.440 11.317 1.00 93.88 210 LEU A O 1
ATOM 1650 N N . VAL A 1 211 ? -2.542 -10.048 9.560 1.00 92.06 211 VAL A N 1
ATOM 1651 C CA . VAL A 1 211 ? -3.103 -11.018 8.600 1.00 92.06 211 VAL A CA 1
ATOM 1652 C C . VAL A 1 211 ? -2.248 -12.298 8.558 1.00 92.06 211 VAL A C 1
ATOM 1654 O O . VAL A 1 211 ? -1.009 -12.241 8.509 1.00 92.06 211 VAL A O 1
ATOM 1657 N N . LYS A 1 212 ? -2.895 -13.468 8.657 1.00 88.62 212 LYS A N 1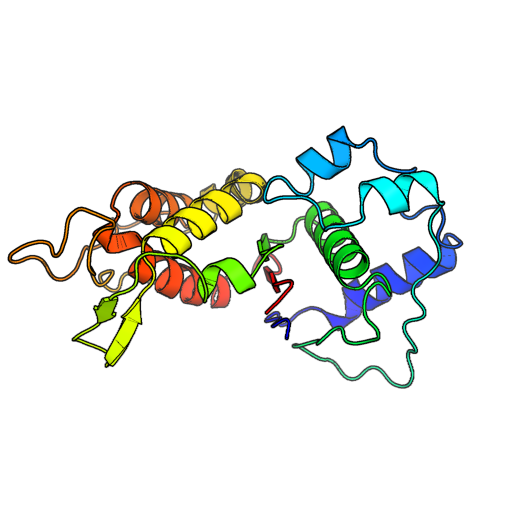
ATOM 1658 C CA . LYS A 1 212 ? -2.246 -14.798 8.616 1.00 88.62 212 LYS A CA 1
ATOM 1659 C C . LYS A 1 212 ? -2.836 -15.726 7.559 1.00 88.62 212 LYS A C 1
ATOM 1661 O O . LYS A 1 212 ? -2.118 -16.612 7.103 1.00 88.62 212 LYS A O 1
ATOM 1666 N N . ASP A 1 213 ? -4.089 -15.505 7.174 1.00 87.62 213 ASP A N 1
ATOM 1667 C CA . ASP A 1 213 ? -4.839 -16.402 6.286 1.00 87.62 213 ASP A CA 1
ATOM 1668 C C . ASP A 1 213 ? -4.364 -16.319 4.834 1.00 87.62 213 ASP A C 1
ATOM 1670 O O . ASP A 1 213 ? -4.341 -17.318 4.118 1.00 87.62 213 ASP A O 1
ATOM 1674 N N . VAL A 1 214 ? -3.915 -15.131 4.421 1.00 89.81 214 VAL A N 1
ATOM 1675 C CA . VAL A 1 214 ? -3.371 -14.866 3.090 1.00 89.81 214 VAL A CA 1
ATOM 1676 C C . VAL A 1 214 ? -1.957 -14.283 3.194 1.00 89.81 214 VAL A C 1
ATOM 1678 O O . VAL A 1 214 ? -1.689 -13.449 4.067 1.00 89.81 214 VAL A O 1
ATOM 1681 N N . PRO A 1 215 ? -1.011 -14.699 2.333 1.00 91.88 215 PRO A N 1
ATOM 1682 C CA . PRO A 1 215 ? 0.299 -14.070 2.280 1.00 91.88 215 PRO A CA 1
ATOM 1683 C C . PRO A 1 215 ? 0.206 -12.602 1.844 1.00 91.88 215 PRO A C 1
ATOM 1685 O O . PRO A 1 215 ? -0.557 -12.254 0.945 1.00 91.88 215 PRO A O 1
ATOM 1688 N N . VAL A 1 216 ? 1.043 -11.757 2.449 1.00 93.75 216 VAL A N 1
ATOM 1689 C CA . VAL A 1 216 ? 1.168 -10.335 2.106 1.00 93.75 216 VAL A CA 1
ATOM 1690 C C . VAL A 1 216 ? 2.534 -10.077 1.474 1.00 93.75 216 VAL A C 1
ATOM 1692 O O . VAL A 1 216 ? 3.563 -10.498 2.014 1.00 93.75 216 VAL A O 1
ATOM 1695 N N . LEU A 1 217 ? 2.543 -9.370 0.345 1.00 93.88 217 LEU A N 1
ATOM 1696 C CA . LEU A 1 217 ? 3.731 -8.915 -0.368 1.00 93.88 217 LEU A CA 1
ATOM 1697 C C . LEU A 1 217 ? 3.771 -7.384 -0.409 1.00 93.88 217 LEU A C 1
ATOM 1699 O O . LEU A 1 217 ? 2.854 -6.752 -0.920 1.00 93.88 217 LEU A O 1
ATOM 1703 N N . PHE A 1 218 ? 4.875 -6.802 0.057 1.00 94.25 218 PHE A N 1
ATOM 1704 C CA . PHE A 1 218 ? 5.229 -5.405 -0.205 1.00 94.25 218 PHE A CA 1
ATOM 1705 C C . PHE A 1 218 ? 6.260 -5.365 -1.333 1.00 94.25 218 PHE A C 1
ATOM 1707 O O . PHE A 1 218 ? 7.320 -5.980 -1.213 1.00 94.25 218 PHE A O 1
ATOM 1714 N N . ALA A 1 219 ? 5.938 -4.668 -2.420 1.00 93.75 219 ALA A N 1
ATOM 1715 C CA . ALA A 1 219 ? 6.769 -4.537 -3.610 1.00 93.75 219 ALA A CA 1
ATOM 1716 C C . ALA A 1 219 ? 6.876 -3.054 -3.985 1.00 93.75 219 ALA A C 1
ATOM 1718 O O . ALA A 1 219 ? 5.903 -2.448 -4.419 1.00 93.75 219 ALA A O 1
ATOM 1719 N N . ILE A 1 220 ? 8.052 -2.454 -3.799 1.00 93.12 220 ILE A N 1
ATOM 1720 C CA . ILE A 1 220 ? 8.252 -1.002 -3.933 1.00 93.12 220 ILE A CA 1
ATOM 1721 C C . ILE A 1 220 ? 9.396 -0.720 -4.902 1.00 93.12 220 ILE A C 1
ATOM 1723 O O . ILE A 1 220 ? 10.553 -0.826 -4.524 1.00 93.12 220 ILE A O 1
ATOM 1727 N N . ASP A 1 221 ? 9.106 -0.348 -6.139 1.00 90.19 221 ASP A N 1
ATOM 1728 C CA . ASP A 1 221 ? 10.130 0.058 -7.098 1.00 90.19 221 ASP A CA 1
ATOM 1729 C C . ASP A 1 221 ? 10.617 1.495 -6.842 1.00 90.19 221 ASP A C 1
ATOM 1731 O O . ASP A 1 221 ? 9.904 2.318 -6.269 1.00 90.19 221 ASP A O 1
ATOM 1735 N N . GLN A 1 222 ? 11.836 1.810 -7.291 1.00 82.19 222 GLN A N 1
ATOM 1736 C CA . GLN A 1 222 ? 12.482 3.126 -7.135 1.00 82.19 222 GLN A CA 1
ATOM 1737 C C . GLN A 1 222 ? 12.555 3.647 -5.693 1.00 82.19 222 GLN A C 1
ATOM 1739 O O . GLN A 1 222 ? 12.553 4.860 -5.470 1.00 82.19 222 GLN A O 1
ATOM 1744 N N . ALA A 1 223 ? 12.574 2.741 -4.720 1.00 60.62 223 ALA A N 1
ATOM 1745 C CA . ALA A 1 223 ? 12.733 3.114 -3.324 1.00 60.62 223 ALA A CA 1
ATOM 1746 C C . ALA A 1 223 ? 14.173 3.486 -2.960 1.00 60.62 223 ALA A C 1
ATOM 1748 O O . ALA A 1 223 ? 15.088 3.227 -3.781 1.00 60.62 223 ALA A O 1
#

Solvent-accessible surface area (backbone atoms only — not comparable to full-atom values): 13044 Å² total; per-residue (Å²): 94,33,60,36,61,38,97,71,52,58,67,59,51,50,48,50,55,48,48,31,56,75,38,71,70,65,46,75,80,51,69,75,59,51,73,66,51,48,44,69,62,33,70,72,50,78,44,86,61,50,74,62,45,68,75,63,55,88,73,80,80,86,78,85,86,78,81,89,67,86,61,49,57,63,70,84,82,76,66,89,90,73,47,62,55,51,55,52,50,52,50,50,39,52,41,48,78,72,64,34,46,61,47,66,35,72,57,36,49,61,72,83,47,92,73,71,67,48,75,40,86,89,79,75,46,76,45,41,25,59,53,29,27,49,51,46,53,40,39,38,72,77,40,45,72,68,27,63,73,36,65,58,86,73,73,71,59,37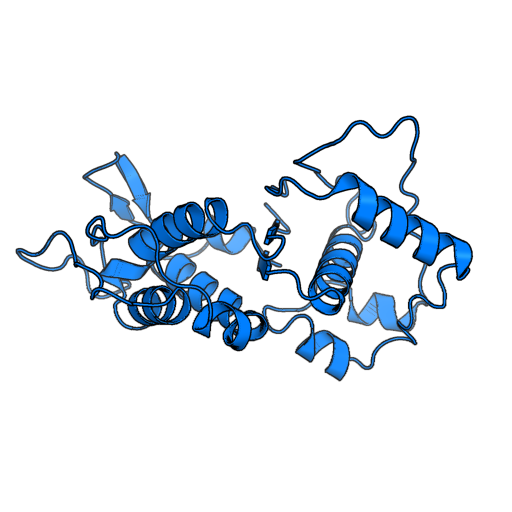,45,44,45,54,18,67,97,70,46,68,64,84,96,53,62,55,45,73,68,66,87,89,39,23,48,38,54,50,41,51,46,13,58,73,36,43,27,31,5,48,32,34,52,57,48,48,59,54,46,59,68,66,57,76,93,51,60,48,43,39,46,33,33,67,63

=== Feature glossary ===
A reading guide for the features in this record.

Start from the sequence.

  · Sequence gives the chain of amino acids in standard one-letter code (A=alanine, C=cysteine, …, Y=tyrosine), read N→C. It is the only feature that is directly encoded by the gene; all structural features are derived from the folded form of this sequence.

Fold it, and you get atomic coordinates and the backbone conformation that goes with them.

  · The mmCIF table is the protein's shape written out atom by atom. For each backbone N, Cα, C, and carbonyl O, it records an (x, y, z) coordinate triple in Å plus the residue type, chain letter, and residue number.

  · Backbone dihedral angles. Every residue except chain termini has a φ (preceding-C → N → Cα → C) and a ψ (N → Cα → C → next-N). They are reported in degrees following the IUPAC sign convention. Secondary structure is essentially a statement about which (φ, ψ) basin each residue occupies.

  · DSSP 8-state secondary structure assigns each residue one of H (α-helix), G (3₁₀-helix), I (π-helix), E (extended β-strand), B (isolated β-bridge), T (hydrogen-bonded turn), S (bend), or '-' (coil). The assignment is computed from backbone hydrogen-bond geometry via the Kabsch–Sander algorithm.

  · P-SEA three-state annotation labels each residue as helix, strand, or coil based purely on the geometry of the Cα trace. It serves as a fallback when the full backbone (and thus DSSP) is unavailable.

Summarize the fold with a handful of shape descriptors and a per-residue structural alphabet.

  · Radius of gyration (Rg) is the root-mean-square distance of Cα atoms from their centroid — a single number for overall size and compactness. A globular domain of N residues has Rg ≈ 2.2·N^0.38 Å; an extended or disordered chain has a much larger Rg. The Cα contact count is the number of residue pairs whose Cα atoms are within 8 Å and are more than four positions apart in sequence — a standard proxy for tertiary packing density. The bounding box is the smallest axis-aligned box enclosing all Cα atoms.

  · Foldseek's 3Di representation compresses backbone geometry into a per-residue letter drawn from a learned twenty-state alphabet. It captures the tertiary interaction pattern around each residue — which residues are packed against it in space, regardless of where they are in sequence.

  · Accessible surface area quantifies burial. A residue with SASA near zero is packed into the hydrophobic core; one with SASA >100 Å² sits on the surface. Computed here via the Shrake–Rupley numerical algorithm with a 1.4 Å probe.

Ask how reliable the model is.

  · For AlphaFold models, the B-factor field carries pLDDT — the model's own estimate of local accuracy on a 0–100 scale. Regions with pLDDT<50 should be treated as essentially unmodeled; they often correspond to intrinsically disordered segments.

  · For experimental (PDB) structures, the B-factor (temperature factor) quantifies the positional spread of each atom in the crystal — a combination of thermal vibration and static disorder — in units of Å². High B-factors mark flexible loops or poorly resolved regions; low B-factors mark the rigid, well-ordered core.

  · PAE(i, j) answers: if I align the predicted and true structures on residue i, how far off (in Å) do I expect residue j to be? A block-diagonal PAE matrix with low values on the blocks and high values off-diagonal is the signature of a multi-domain protein with confidently predicted domains but uncertain inter-domain orientation.

Place it in context: what it resembles, what it is annotated as, and how it looks.

  · Structural nearest neighbors (via Foldseek easy-search vs the PDB). Reported per hit: target PDB id, E-value, and alignment TM-score. A TM-score above ~0.5 is the conventional threshold for 'same fold'.

  · Functional annotations link the protein to curated databases. InterPro entries identify conserved domains and families by matching the sequence against member-database signatures (Pfam, PROSITE, CDD, …). Gene Ontology (GO) terms describe molecular function, biological process, and cellular component in a controlled vocabulary. CATH places the structure in a hierarchical fold classification (Class/Architecture/Topology/Homologous-superfamily). The organism is the source species.

  · Plot images: a contact map (which residues are close in 3D, as an N×N binary image), a Ramachandran scatter (backbone torsion angles, revealing secondary-structure composition at a glance), and — for AlphaFold structures — a PAE heatmap (pairwise prediction confidence).

  · Structure images are PyMOL renders from six orthogonal camera directions. Cartoon representation draws helices as coils and strands as arrows; sticks shows the backbone as bonds; surface shows the solvent-excluded envelope. Rainbow coloring maps sequence position to hue (blue→red, N→C); chain coloring assigns a distinct color per polypeptide.